Protein AF-A0A401Q9L1-F1 (afdb_monomer_lite)

Sequence (204 aa):
VKPREKPRELIIPLIQKNRWHRPEPGDKVKEEKPGAKQEDSEVLSRAVQELIEESQRYQQKWTEGSRDDPDLSIPLLKQNQAPSGFEDGDKINVELRPESSTDADYESVPVDAYGLAMLRGMGWKEGEGIGRTFKQDVKPLEHQLRPKGLGLGADRSIIRDLEEPRPQRAMKPGEEKRPEEPTGLVAGSLVQIEKGPHKCLYGK

InterPro domains:
  IPR000467 G-patch domain [PS50174] (111-157)
  IPR000467 G-patch domain [SM00443] (109-155)
  IPR026822 Spp2/MOS2, G-patch domain [PF12656] (98-156)
  IPR045166 Pre-mRNA-splicing factor Spp2-like [PTHR15818] (3-204)

Organism: Scyliorhinus torazame (NCBI:txid75743)

Structure (mmCIF, N/CA/C/O backbone):
data_AF-A0A401Q9L1-F1
#
_entry.id   AF-A0A401Q9L1-F1
#
loop_
_atom_site.group_PDB
_atom_site.id
_atom_site.type_symbol
_atom_site.label_atom_id
_atom_site.label_alt_id
_atom_site.label_comp_id
_atom_site.label_asym_id
_atom_site.label_entity_id
_atom_site.label_seq_id
_atom_site.pdbx_PDB_ins_code
_atom_site.Cartn_x
_atom_site.Cartn_y
_atom_site.Cartn_z
_atom_site.occupancy
_atom_site.B_iso_or_equiv
_atom_site.auth_seq_id
_atom_site.auth_comp_id
_atom_site.auth_asym_id
_atom_site.auth_atom_id
_atom_site.pdbx_PDB_model_num
ATOM 1 N N . VAL A 1 1 ? -23.260 -31.54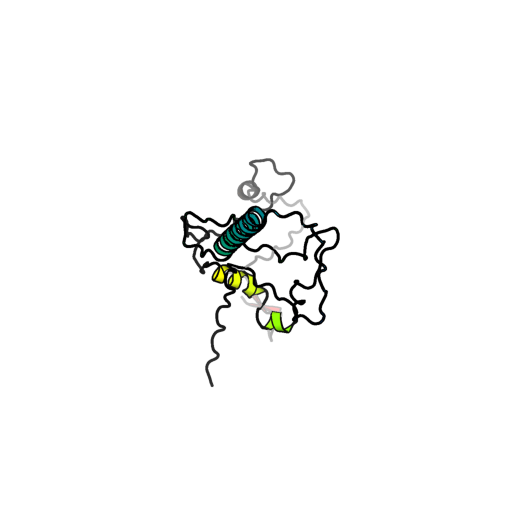9 -11.039 1.00 52.84 1 VAL A N 1
ATOM 2 C CA . VAL A 1 1 ? -22.962 -30.112 -10.821 1.00 52.84 1 VAL A CA 1
ATOM 3 C C . VAL A 1 1 ? -21.481 -30.004 -10.501 1.00 52.84 1 VAL A C 1
ATOM 5 O O . VAL A 1 1 ? -21.063 -30.597 -9.517 1.00 52.84 1 VAL A O 1
ATOM 8 N N . LYS A 1 2 ? -20.668 -29.384 -11.368 1.00 56.56 2 LYS A N 1
ATOM 9 C CA . LYS A 1 2 ? -19.234 -29.200 -11.084 1.00 56.56 2 LYS A CA 1
ATOM 10 C C . LYS A 1 2 ? -19.093 -28.201 -9.922 1.00 56.56 2 LYS A C 1
ATOM 12 O O . LYS A 1 2 ? -19.805 -27.194 -9.943 1.00 56.56 2 LYS A O 1
ATOM 17 N N . PRO A 1 3 ? -18.255 -28.470 -8.908 1.00 67.31 3 PRO A N 1
ATOM 18 C CA . PRO A 1 3 ? -18.045 -27.529 -7.815 1.00 67.31 3 PRO A CA 1
ATOM 19 C C . PRO A 1 3 ? -17.406 -26.251 -8.368 1.00 67.31 3 PRO A C 1
ATOM 21 O O . PRO A 1 3 ? -16.504 -26.317 -9.200 1.00 67.31 3 PRO A O 1
ATOM 24 N N . ARG A 1 4 ? -17.907 -25.087 -7.940 1.00 61.19 4 ARG A N 1
ATOM 25 C CA . ARG A 1 4 ? -17.310 -23.794 -8.288 1.00 61.19 4 ARG A CA 1
ATOM 26 C C . ARG A 1 4 ? -15.949 -23.709 -7.603 1.00 61.19 4 ARG A C 1
ATOM 28 O O . ARG A 1 4 ? -15.876 -23.807 -6.378 1.00 61.19 4 ARG A O 1
ATOM 35 N N . GLU A 1 5 ? -14.888 -23.586 -8.392 1.00 69.62 5 GLU A N 1
ATOM 36 C CA . GLU A 1 5 ? -13.540 -23.380 -7.871 1.00 69.62 5 GLU A CA 1
ATOM 37 C C . GLU A 1 5 ? -13.505 -22.068 -7.083 1.00 69.62 5 GLU A C 1
ATOM 39 O O . GLU A 1 5 ? -14.073 -21.058 -7.506 1.00 69.62 5 GLU A O 1
ATOM 44 N N . LYS A 1 6 ? -12.883 -22.096 -5.900 1.00 65.38 6 LYS A N 1
ATOM 45 C CA . LYS A 1 6 ? -12.676 -20.880 -5.112 1.00 65.38 6 LYS A CA 1
ATOM 46 C C . LYS A 1 6 ? -11.803 -19.923 -5.934 1.00 65.38 6 LYS A C 1
ATOM 48 O O . LYS A 1 6 ? -10.854 -20.399 -6.564 1.00 65.38 6 LYS A O 1
ATOM 53 N N . PRO A 1 7 ? -12.098 -18.612 -5.939 1.00 69.38 7 PRO A N 1
ATOM 54 C CA . PRO A 1 7 ? -11.258 -17.652 -6.639 1.00 69.38 7 PRO A CA 1
ATOM 55 C C . PRO A 1 7 ? -9.838 -17.757 -6.082 1.00 69.38 7 PRO A C 1
ATOM 57 O O . PRO A 1 7 ? -9.637 -17.755 -4.866 1.00 69.38 7 PRO A O 1
ATOM 60 N N . ARG A 1 8 ? -8.864 -17.930 -6.978 1.00 75.06 8 ARG A N 1
ATOM 61 C CA . ARG A 1 8 ? -7.451 -17.978 -6.601 1.00 75.06 8 ARG A CA 1
ATOM 62 C C . ARG A 1 8 ? -7.061 -16.624 -6.021 1.00 75.06 8 ARG A C 1
ATOM 64 O O . ARG A 1 8 ? -7.497 -15.588 -6.517 1.00 75.06 8 ARG A O 1
ATOM 71 N N . GLU A 1 9 ? -6.239 -16.640 -4.982 1.00 81.69 9 GLU A N 1
ATOM 72 C CA . GLU A 1 9 ? -5.702 -15.411 -4.413 1.00 81.69 9 GLU A CA 1
ATOM 73 C C . GLU A 1 9 ? -4.828 -14.713 -5.456 1.00 81.69 9 GLU A C 1
ATOM 75 O O . GLU A 1 9 ? -3.870 -15.287 -5.975 1.00 81.69 9 GLU A O 1
ATOM 80 N N . LEU A 1 10 ? -5.186 -13.474 -5.783 1.00 89.00 10 LEU A N 1
ATOM 81 C CA . LEU A 1 10 ? -4.393 -12.633 -6.668 1.00 89.00 10 LEU A CA 1
ATOM 82 C C . LEU A 1 10 ? -3.084 -12.263 -5.958 1.00 89.00 10 LEU A C 1
ATOM 84 O O . LEU A 1 10 ? -3.096 -11.892 -4.780 1.00 89.00 10 LEU A O 1
ATOM 88 N N . ILE A 1 11 ? -1.967 -12.380 -6.680 1.00 91.19 11 ILE A N 1
ATOM 89 C CA . ILE A 1 11 ? -0.616 -12.045 -6.216 1.00 91.19 11 ILE A CA 1
ATOM 90 C C . ILE A 1 11 ? 0.052 -11.216 -7.314 1.00 91.19 11 ILE A C 1
ATOM 92 O O . ILE A 1 11 ? 0.232 -11.703 -8.429 1.00 91.19 11 ILE A O 1
ATOM 96 N N . ILE A 1 12 ? 0.432 -9.978 -6.996 1.00 91.50 12 ILE A N 1
ATOM 97 C CA . ILE A 1 12 ? 1.149 -9.083 -7.913 1.00 91.50 12 ILE A CA 1
ATOM 98 C C . ILE A 1 12 ? 2.615 -9.041 -7.474 1.00 91.50 12 ILE A C 1
ATOM 100 O O . ILE A 1 12 ? 2.905 -8.424 -6.451 1.00 91.50 12 ILE A O 1
ATOM 104 N N . PRO A 1 13 ? 3.543 -9.698 -8.191 1.00 90.00 13 PRO A N 1
ATOM 105 C CA . PRO A 1 13 ? 4.920 -9.862 -7.736 1.00 90.00 13 PRO A CA 1
ATOM 106 C C . PRO A 1 13 ? 5.669 -8.528 -7.627 1.00 90.00 13 PRO A C 1
ATOM 108 O O . PRO A 1 13 ? 5.479 -7.620 -8.436 1.00 90.00 13 PRO A O 1
ATOM 111 N N . LEU A 1 14 ? 6.585 -8.440 -6.659 1.00 87.62 14 LEU A N 1
ATOM 112 C CA . LEU A 1 14 ? 7.465 -7.283 -6.509 1.00 87.62 14 LEU A CA 1
ATOM 113 C C . LEU A 1 14 ? 8.430 -7.162 -7.701 1.00 87.62 14 LEU A C 1
ATOM 115 O O . LEU A 1 14 ? 9.249 -8.047 -7.961 1.00 87.62 14 LEU A O 1
ATOM 119 N N . ILE A 1 15 ? 8.370 -6.027 -8.396 1.00 85.62 15 ILE A N 1
ATOM 120 C CA . ILE A 1 15 ? 9.256 -5.709 -9.519 1.00 85.62 15 ILE A CA 1
ATOM 121 C C . ILE A 1 15 ? 10.660 -5.404 -8.979 1.00 85.62 15 ILE A C 1
ATOM 123 O O . ILE A 1 15 ? 10.862 -4.428 -8.262 1.00 85.62 15 ILE A O 1
ATOM 127 N N . GLN A 1 16 ? 11.647 -6.236 -9.324 1.00 80.81 16 GLN A N 1
ATOM 128 C CA . GLN A 1 16 ? 13.050 -6.013 -8.939 1.00 80.81 16 GLN A CA 1
ATOM 129 C C . GLN A 1 16 ? 13.827 -5.159 -9.950 1.00 80.81 16 GLN A C 1
ATOM 131 O O . GLN A 1 16 ? 14.754 -4.451 -9.563 1.00 80.81 16 GLN A O 1
ATOM 136 N N . LYS A 1 17 ? 13.466 -5.254 -11.235 1.00 81.00 17 LYS A N 1
ATOM 137 C CA . LYS A 1 17 ? 14.021 -4.467 -12.343 1.00 81.00 17 LYS A CA 1
ATOM 138 C C . LYS A 1 17 ? 12.879 -4.046 -13.267 1.00 81.00 17 LYS A C 1
ATOM 140 O O . LYS A 1 17 ? 12.073 -4.899 -13.649 1.00 81.00 17 LYS A O 1
ATOM 145 N N . ASN A 1 18 ? 12.816 -2.769 -13.632 1.00 81.94 18 ASN A N 1
ATOM 146 C CA . ASN A 1 18 ? 11.816 -2.260 -14.567 1.00 81.94 18 ASN A CA 1
ATOM 147 C C . ASN A 1 18 ? 11.980 -2.919 -15.941 1.00 81.94 18 ASN A C 1
ATOM 149 O O . ASN A 1 18 ? 13.079 -2.979 -16.493 1.00 81.94 18 ASN A O 1
ATOM 153 N N . ARG A 1 19 ? 10.866 -3.400 -16.501 1.00 81.12 19 ARG A N 1
ATOM 154 C CA . ARG A 1 19 ? 10.781 -3.843 -17.894 1.00 81.12 19 ARG A CA 1
ATOM 155 C C . ARG A 1 19 ? 10.161 -2.721 -18.706 1.00 81.12 19 ARG A C 1
ATOM 157 O O . ARG A 1 19 ? 8.949 -2.549 -18.724 1.00 81.12 19 ARG A O 1
ATOM 164 N N . TRP A 1 20 ? 11.025 -1.940 -19.324 1.00 78.88 20 TRP A N 1
ATOM 165 C CA . TRP A 1 20 ? 10.653 -0.853 -20.210 1.00 78.88 20 TRP A CA 1
ATOM 166 C C . TRP A 1 20 ? 10.118 -1.429 -21.527 1.00 78.88 20 TRP A C 1
ATOM 168 O O . TRP A 1 20 ? 10.831 -2.162 -22.212 1.00 78.88 20 TRP A O 1
ATOM 178 N N . HIS A 1 21 ? 8.859 -1.141 -21.860 1.00 71.62 21 HIS A N 1
ATOM 179 C CA . HIS A 1 21 ? 8.271 -1.548 -23.133 1.00 71.62 21 HIS A CA 1
ATOM 180 C C . HIS A 1 21 ? 8.751 -0.578 -24.212 1.00 71.62 21 HIS A C 1
ATOM 182 O O . HIS A 1 21 ? 8.324 0.573 -24.252 1.00 71.62 21 HIS A O 1
ATOM 188 N N . ARG A 1 22 ? 9.688 -1.016 -25.055 1.00 64.75 22 ARG A N 1
ATOM 189 C CA . ARG A 1 22 ? 10.125 -0.220 -26.201 1.00 64.75 22 ARG A CA 1
ATOM 190 C C . ARG A 1 22 ? 9.160 -0.500 -27.354 1.00 64.75 22 ARG A C 1
ATOM 192 O O . ARG A 1 22 ? 9.023 -1.671 -27.704 1.00 64.75 22 ARG A O 1
ATOM 199 N N . PRO A 1 23 ? 8.490 0.506 -27.937 1.00 57.06 23 PRO A N 1
ATOM 200 C CA . PRO A 1 23 ? 7.815 0.291 -29.208 1.00 57.06 23 PRO A CA 1
ATOM 201 C C . PRO A 1 23 ? 8.851 -0.196 -30.234 1.00 57.06 23 PRO A C 1
ATOM 203 O O . PRO A 1 23 ? 9.987 0.288 -30.252 1.00 57.06 23 PRO A O 1
ATOM 206 N N . GLU A 1 24 ? 8.489 -1.210 -31.025 1.00 48.62 24 GLU A N 1
ATOM 207 C CA . GLU A 1 24 ? 9.339 -1.744 -32.097 1.00 48.62 24 GLU A CA 1
ATOM 208 C C . GLU A 1 24 ? 9.851 -0.592 -32.981 1.00 48.62 24 GLU A C 1
ATOM 210 O O . GLU A 1 24 ? 9.075 0.315 -33.296 1.00 48.62 24 GLU A O 1
ATOM 215 N N . PRO A 1 25 ? 11.135 -0.590 -33.385 1.00 48.56 25 PRO A N 1
ATOM 216 C CA . PRO A 1 25 ? 11.714 0.502 -34.153 1.00 48.56 25 PRO A CA 1
ATOM 217 C C . PRO A 1 25 ? 11.170 0.504 -35.589 1.00 48.56 25 PRO A C 1
ATOM 219 O O . PRO A 1 25 ? 11.779 -0.029 -36.516 1.00 48.56 25 PRO A O 1
ATOM 222 N N . GLY A 1 26 ? 10.016 1.137 -35.775 1.00 48.12 26 GLY A N 1
ATOM 223 C CA . GLY A 1 26 ? 9.639 1.772 -37.027 1.00 48.12 26 GLY A CA 1
ATOM 224 C C . GLY A 1 26 ? 10.360 3.115 -37.130 1.00 48.12 26 GLY A C 1
ATOM 225 O O . GLY A 1 26 ? 10.170 3.982 -36.289 1.00 48.12 26 GLY A O 1
ATOM 226 N N . ASP A 1 27 ? 11.176 3.250 -38.170 1.00 36.97 27 ASP A N 1
ATOM 227 C CA . ASP A 1 27 ? 11.894 4.449 -38.614 1.00 36.97 27 ASP A CA 1
ATOM 228 C C . ASP A 1 27 ? 13.214 4.828 -37.917 1.00 36.97 27 ASP A C 1
ATOM 230 O O . ASP A 1 27 ? 13.333 5.244 -36.768 1.00 36.97 27 ASP A O 1
ATOM 234 N N . LYS A 1 28 ? 14.265 4.686 -38.729 1.00 40.66 28 LYS A N 1
ATOM 235 C CA . LYS A 1 28 ? 15.665 4.986 -38.454 1.00 40.66 28 LYS A CA 1
ATOM 236 C C . LYS A 1 28 ? 15.853 6.495 -38.303 1.00 40.66 28 LYS A C 1
ATOM 238 O O . LYS A 1 28 ? 15.815 7.210 -39.303 1.00 40.66 28 LYS A O 1
ATOM 243 N N . VAL A 1 29 ? 16.210 6.959 -37.110 1.00 34.12 29 VAL A N 1
ATOM 244 C CA . VAL A 1 29 ? 16.912 8.240 -36.961 1.00 34.12 29 VAL A CA 1
ATOM 245 C C . VAL A 1 29 ? 18.407 7.939 -36.913 1.00 34.12 29 VAL A C 1
ATOM 247 O O . VAL A 1 29 ? 18.901 7.263 -36.014 1.00 34.12 29 VAL A O 1
ATOM 250 N N . LYS A 1 30 ? 19.118 8.369 -37.958 1.00 33.44 30 LYS A N 1
ATOM 251 C CA . LYS A 1 30 ? 20.579 8.314 -38.036 1.00 33.44 30 LYS A CA 1
ATOM 252 C C . LYS A 1 30 ? 21.146 9.315 -37.031 1.00 33.44 30 LYS A C 1
ATOM 254 O O . LYS A 1 30 ? 20.998 10.515 -37.231 1.00 33.44 30 LYS A O 1
ATOM 259 N N . GLU A 1 31 ? 21.815 8.833 -35.992 1.00 33.75 31 GLU A N 1
ATOM 260 C CA . GLU A 1 31 ? 22.711 9.675 -35.200 1.00 33.75 31 GLU A CA 1
ATOM 261 C C . GLU A 1 31 ? 23.996 9.926 -35.999 1.00 33.75 31 GLU A C 1
ATOM 263 O O . GLU A 1 31 ? 24.762 9.008 -36.309 1.00 33.75 31 GLU A O 1
ATOM 268 N N . GLU A 1 32 ? 24.214 11.185 -36.374 1.00 28.83 32 GLU A N 1
ATOM 269 C CA . GLU A 1 32 ? 25.467 11.657 -36.952 1.00 28.83 32 GLU A CA 1
ATOM 270 C C . GLU A 1 32 ? 26.508 11.837 -35.840 1.00 28.83 32 GLU A C 1
ATOM 272 O O . GLU A 1 32 ? 26.303 12.574 -34.875 1.00 28.83 32 GLU A O 1
ATOM 277 N N . LYS A 1 33 ? 27.651 11.158 -35.976 1.00 32.56 33 LYS A N 1
ATOM 278 C CA . LYS A 1 33 ? 28.812 11.351 -35.099 1.00 32.56 33 LYS A CA 1
ATOM 279 C C . LYS A 1 33 ? 29.455 12.719 -35.379 1.00 32.56 33 LYS A C 1
ATOM 281 O O . LYS A 1 33 ? 29.770 12.983 -36.541 1.00 32.56 33 LYS A O 1
ATOM 286 N N . PRO A 1 34 ? 29.762 13.550 -34.365 1.00 32.72 34 PRO A N 1
ATOM 287 C CA . PRO A 1 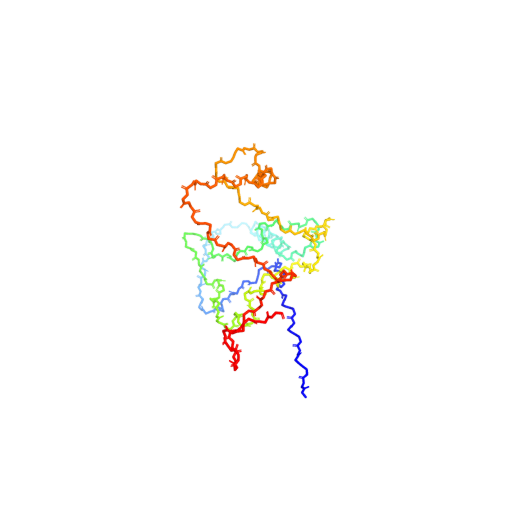34 ? 30.620 14.707 -34.573 1.00 32.72 34 PRO A CA 1
ATOM 288 C C . PRO A 1 34 ? 32.069 14.248 -34.795 1.00 32.72 34 PRO A C 1
ATOM 290 O O . PRO A 1 34 ? 32.608 13.418 -34.060 1.00 32.72 34 PRO A O 1
ATOM 293 N N . GLY A 1 35 ? 32.683 14.774 -35.855 1.00 38.75 35 GLY A N 1
ATOM 294 C CA . GLY A 1 35 ? 34.044 14.449 -36.268 1.00 38.75 35 GLY A CA 1
ATOM 295 C C . GLY A 1 35 ? 35.096 14.978 -35.294 1.00 38.75 35 GLY A C 1
ATOM 296 O O . GLY A 1 35 ? 35.194 16.185 -35.068 1.00 38.75 35 GLY A O 1
ATOM 297 N N . ALA A 1 36 ? 35.921 14.073 -34.769 1.00 34.25 36 ALA A N 1
ATOM 298 C CA . ALA A 1 36 ? 37.169 14.408 -34.096 1.00 34.25 36 ALA A CA 1
ATOM 299 C C . ALA A 1 36 ? 38.316 14.370 -35.118 1.00 34.25 36 ALA A C 1
ATOM 301 O O . ALA A 1 36 ? 38.498 13.383 -35.832 1.00 34.25 36 ALA A O 1
ATOM 302 N N . LYS A 1 37 ? 39.050 15.481 -35.215 1.00 37.41 37 LYS A N 1
ATOM 303 C CA . LYS A 1 37 ? 40.217 15.650 -36.087 1.00 37.41 37 LYS A CA 1
ATOM 304 C C . LYS A 1 37 ? 41.360 14.750 -35.607 1.00 37.41 37 LYS A C 1
ATOM 306 O O . LYS A 1 37 ? 41.651 14.715 -34.416 1.00 37.41 37 LYS A O 1
ATOM 311 N N . GLN A 1 38 ? 41.970 14.046 -36.557 1.00 40.09 38 GLN A N 1
ATOM 312 C CA . GLN A 1 38 ? 43.122 13.166 -36.380 1.00 40.09 38 GLN A CA 1
ATOM 313 C C . GLN A 1 38 ? 44.419 13.975 -36.336 1.00 40.09 38 GLN A C 1
ATOM 315 O O . GLN A 1 38 ? 44.712 14.683 -37.295 1.00 40.09 38 GLN A O 1
ATOM 320 N N . GLU A 1 39 ? 45.215 13.782 -35.288 1.00 47.03 39 GLU A N 1
ATOM 321 C CA . GLU A 1 39 ? 46.675 13.898 -35.339 1.00 47.03 39 GLU A CA 1
ATOM 322 C C . GLU A 1 39 ? 47.241 12.778 -34.454 1.00 47.03 39 GLU A C 1
ATOM 324 O O . GLU A 1 39 ? 47.255 12.888 -33.230 1.00 47.03 39 GLU A O 1
ATOM 329 N N . ASP A 1 40 ? 47.649 11.667 -35.076 1.00 52.94 40 ASP A N 1
ATOM 330 C CA . ASP A 1 40 ? 48.100 10.466 -34.373 1.00 52.94 40 ASP A CA 1
ATOM 331 C C . ASP A 1 40 ? 49.610 10.267 -34.532 1.00 52.94 40 ASP A C 1
ATOM 333 O O . ASP A 1 40 ? 50.141 10.186 -35.640 1.00 52.94 40 ASP A O 1
ATOM 337 N N . SER A 1 41 ? 50.283 10.046 -33.404 1.00 67.56 41 SER A N 1
ATOM 338 C CA . SER A 1 41 ? 51.272 8.971 -33.383 1.00 67.56 41 SER A CA 1
ATOM 339 C C . SER A 1 41 ? 50.505 7.657 -33.194 1.00 67.56 41 SER A C 1
ATOM 341 O O . SER A 1 41 ? 49.652 7.564 -32.310 1.00 67.56 41 SER A O 1
ATOM 343 N N . GLU A 1 42 ? 50.783 6.646 -34.020 1.00 81.12 42 GLU A N 1
ATOM 344 C CA . GLU A 1 42 ? 50.063 5.353 -34.039 1.00 81.12 42 GLU A CA 1
ATOM 345 C C . GLU A 1 42 ? 50.021 4.650 -32.670 1.00 81.12 42 GLU A C 1
ATOM 347 O O . GLU A 1 42 ? 49.109 3.884 -32.362 1.00 81.12 42 GLU A O 1
ATOM 352 N N . VAL A 1 43 ? 51.014 4.926 -31.821 1.00 82.88 43 VAL A N 1
ATOM 353 C CA . VAL A 1 43 ? 51.096 4.380 -30.463 1.00 82.88 43 VAL A CA 1
ATOM 354 C C . VAL A 1 43 ? 50.046 5.014 -29.544 1.00 82.88 43 VAL A C 1
ATOM 356 O O . VAL A 1 43 ? 49.437 4.315 -28.735 1.00 82.88 43 VAL A O 1
ATOM 359 N N . LEU A 1 44 ? 49.797 6.321 -29.676 1.00 81.38 44 LEU A N 1
ATOM 360 C CA . LEU A 1 44 ? 48.810 7.027 -28.857 1.00 81.38 44 LEU A CA 1
ATOM 361 C C . LEU A 1 44 ? 47.379 6.668 -29.261 1.00 81.38 44 LEU A C 1
ATOM 363 O O . LEU A 1 44 ? 46.545 6.473 -28.380 1.00 81.38 44 LEU A O 1
ATOM 367 N N . SER A 1 45 ? 47.094 6.511 -30.556 1.00 87.00 45 SER A N 1
ATOM 368 C CA . SER A 1 45 ? 45.754 6.115 -31.010 1.00 87.00 45 SER A CA 1
ATOM 369 C C . SER A 1 45 ? 45.379 4.711 -30.533 1.00 87.00 45 SER A C 1
ATOM 371 O O . SER A 1 45 ? 44.253 4.494 -30.078 1.00 87.00 45 SER A O 1
ATOM 373 N N . ARG A 1 46 ? 46.343 3.781 -30.525 1.00 89.94 46 ARG A N 1
ATOM 374 C CA . ARG A 1 46 ? 46.167 2.445 -29.943 1.00 89.94 46 ARG A CA 1
ATOM 375 C C . ARG A 1 46 ? 45.922 2.491 -28.433 1.00 89.94 46 ARG A C 1
ATOM 377 O O . ARG A 1 46 ? 45.005 1.832 -27.953 1.00 89.94 46 ARG A O 1
ATOM 384 N N . ALA A 1 47 ? 46.688 3.292 -27.692 1.00 89.56 47 ALA A N 1
ATOM 385 C CA . ALA A 1 47 ? 46.500 3.437 -26.247 1.00 89.56 47 ALA A CA 1
ATOM 386 C C . ALA A 1 47 ? 45.126 4.036 -25.895 1.00 89.56 47 ALA A C 1
ATOM 388 O O . ALA A 1 47 ? 44.468 3.582 -24.961 1.00 89.56 47 ALA A O 1
ATOM 389 N N . VAL A 1 48 ? 44.661 5.023 -26.669 1.00 91.44 48 VAL A N 1
ATOM 390 C CA . VAL A 1 48 ? 43.328 5.622 -26.500 1.00 91.44 48 VAL A CA 1
ATOM 391 C C . VAL A 1 48 ? 42.225 4.593 -26.753 1.00 91.44 48 VAL A C 1
ATOM 393 O O . VAL A 1 48 ? 41.256 4.546 -25.998 1.00 91.44 48 VAL A O 1
ATOM 396 N N . GLN A 1 49 ? 42.369 3.743 -27.773 1.00 92.69 49 GLN A N 1
ATOM 397 C CA . GLN A 1 49 ? 41.413 2.663 -28.027 1.00 92.69 49 GLN A CA 1
ATOM 398 C C . GLN A 1 49 ? 41.362 1.646 -26.880 1.00 92.69 49 GLN A C 1
ATOM 400 O O . GLN A 1 49 ? 40.264 1.319 -26.434 1.00 92.69 49 GLN A O 1
ATOM 405 N N . GLU A 1 50 ? 42.514 1.196 -26.369 1.00 92.88 50 GLU A N 1
ATOM 406 C CA . GLU A 1 50 ? 42.583 0.237 -25.254 1.00 92.88 50 GLU A CA 1
ATOM 407 C C . GLU A 1 50 ? 41.938 0.807 -23.975 1.00 92.88 50 GLU A C 1
ATOM 409 O O . GLU A 1 50 ? 41.150 0.119 -23.327 1.00 92.88 50 GLU A O 1
ATOM 414 N N . LEU A 1 51 ? 42.165 2.092 -23.666 1.00 91.50 51 LEU A N 1
ATOM 415 C CA . LEU A 1 51 ? 41.523 2.796 -22.543 1.00 91.50 51 LEU A CA 1
ATOM 416 C C . LEU A 1 51 ? 39.997 2.901 -22.690 1.00 91.50 51 LEU A C 1
ATOM 418 O O . LEU A 1 51 ? 39.261 2.710 -21.718 1.00 91.50 51 LEU A O 1
ATOM 422 N N . ILE A 1 52 ? 39.501 3.214 -23.891 1.00 92.12 52 ILE A N 1
ATOM 423 C CA . ILE A 1 52 ? 38.056 3.288 -24.159 1.00 92.12 52 ILE A CA 1
ATOM 424 C C . ILE A 1 52 ? 37.426 1.901 -24.035 1.00 92.12 52 ILE A C 1
ATOM 426 O O . ILE A 1 52 ? 36.361 1.764 -23.431 1.00 92.12 52 ILE A O 1
ATOM 430 N N . GLU A 1 53 ? 38.076 0.875 -24.578 1.00 91.88 53 GLU A N 1
ATOM 431 C CA . GLU A 1 53 ? 37.596 -0.500 -24.497 1.00 91.88 53 GLU A CA 1
ATOM 432 C C . GLU A 1 53 ? 37.580 -1.006 -23.047 1.00 91.88 53 GLU A C 1
ATOM 434 O O . GLU A 1 53 ? 36.588 -1.590 -22.612 1.00 91.88 53 GLU A O 1
ATOM 439 N N . GLU A 1 54 ? 38.625 -0.732 -22.262 1.00 89.06 54 GLU A N 1
ATOM 440 C CA . GLU A 1 54 ? 38.675 -1.062 -20.835 1.00 89.06 54 GLU A CA 1
ATOM 441 C C . GLU A 1 54 ? 37.565 -0.343 -20.054 1.00 89.06 54 GLU A C 1
ATOM 443 O O . GLU A 1 54 ? 36.866 -0.969 -19.253 1.00 89.06 54 GLU A O 1
ATOM 448 N N . SER A 1 55 ? 37.327 0.941 -20.345 1.00 88.31 55 SER A N 1
ATOM 449 C CA . SER A 1 55 ? 36.229 1.713 -19.755 1.00 88.31 55 SER A CA 1
ATOM 450 C C . SER A 1 55 ? 34.856 1.116 -20.093 1.00 88.31 55 SER A C 1
ATOM 452 O O . SER A 1 55 ? 34.018 0.954 -19.202 1.00 88.31 55 SER A O 1
ATOM 454 N N . GLN A 1 56 ? 34.630 0.717 -21.350 1.00 85.69 56 GLN A N 1
ATOM 455 C CA . GLN A 1 56 ? 33.386 0.075 -21.790 1.00 85.69 56 GLN A CA 1
ATOM 456 C C . GLN A 1 56 ? 33.192 -1.301 -21.151 1.00 85.69 56 GLN A C 1
ATOM 458 O O . GLN A 1 56 ? 32.097 -1.602 -20.680 1.00 85.69 56 GLN A O 1
ATOM 463 N N . ARG A 1 57 ? 34.245 -2.123 -21.075 1.00 83.12 57 ARG A N 1
ATOM 464 C CA . ARG A 1 57 ? 34.211 -3.428 -20.396 1.00 83.12 57 ARG A CA 1
ATOM 465 C C . ARG A 1 57 ? 33.907 -3.275 -18.910 1.00 83.12 57 ARG A C 1
ATOM 467 O O . ARG A 1 57 ? 33.114 -4.042 -18.367 1.00 83.12 57 ARG A O 1
ATOM 474 N N . TYR A 1 58 ? 34.493 -2.270 -18.256 1.00 75.94 58 TYR A N 1
ATOM 475 C CA . TYR A 1 58 ? 34.181 -1.943 -16.869 1.00 75.94 58 TYR A CA 1
ATOM 476 C C . TYR A 1 58 ? 32.700 -1.577 -16.744 1.00 75.94 58 TYR A C 1
ATOM 478 O O . TYR A 1 58 ? 31.991 -2.201 -15.961 1.00 75.94 58 TYR A O 1
ATOM 486 N N . GLN A 1 59 ? 32.194 -0.652 -17.567 1.00 71.38 59 GLN A N 1
ATOM 487 C CA . GLN A 1 59 ? 30.776 -0.271 -17.575 1.00 71.38 59 GLN A CA 1
ATOM 488 C C . GLN A 1 59 ? 29.833 -1.457 -17.822 1.00 71.38 59 GLN A C 1
ATOM 490 O O . GLN A 1 59 ? 28.852 -1.584 -17.095 1.00 71.38 59 GLN A O 1
ATOM 495 N N . GLN A 1 60 ? 30.143 -2.345 -18.771 1.00 70.25 60 GLN A N 1
ATOM 496 C CA . GLN A 1 60 ? 29.359 -3.558 -19.040 1.00 70.25 60 GLN A CA 1
ATOM 497 C C . GLN A 1 60 ? 29.328 -4.484 -17.820 1.00 70.25 60 GLN A C 1
ATOM 499 O O . GLN A 1 60 ? 28.254 -4.888 -17.374 1.00 70.25 60 GLN A O 1
ATOM 504 N N . LYS A 1 61 ? 30.487 -4.720 -17.193 1.00 69.62 61 LYS A N 1
ATOM 505 C CA . LYS A 1 61 ? 30.587 -5.482 -15.941 1.00 69.62 61 LYS A CA 1
ATOM 506 C C . LYS A 1 61 ? 29.762 -4.849 -14.809 1.00 69.62 61 LYS A C 1
ATOM 508 O O . LYS A 1 61 ? 29.135 -5.571 -14.040 1.00 69.62 61 LYS A O 1
ATOM 513 N N . TRP A 1 62 ? 29.703 -3.516 -14.726 1.00 61.59 62 TRP A N 1
ATOM 514 C CA . TRP A 1 62 ? 28.839 -2.801 -13.774 1.00 61.59 62 TRP A CA 1
ATOM 515 C C . TRP A 1 62 ? 27.348 -2.924 -14.086 1.00 61.59 62 TRP A C 1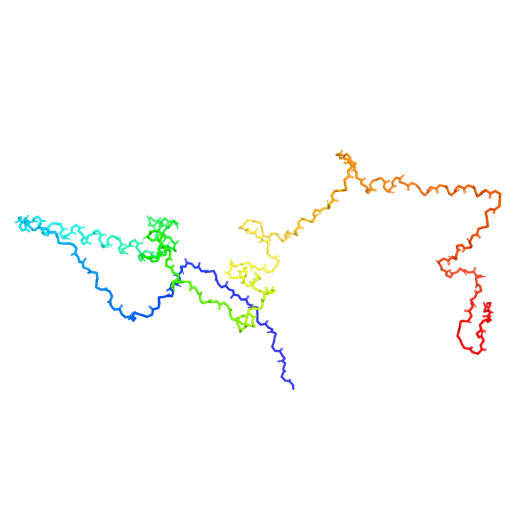
ATOM 517 O O . TRP A 1 62 ? 26.540 -2.980 -13.161 1.00 61.59 62 TRP A O 1
ATOM 527 N N . THR A 1 63 ? 26.961 -2.932 -15.362 1.00 61.34 63 THR A N 1
ATOM 528 C CA . THR A 1 63 ? 25.553 -3.061 -15.765 1.00 61.34 63 THR A CA 1
ATOM 529 C C . THR A 1 63 ? 25.032 -4.491 -15.644 1.00 61.34 63 THR A C 1
ATOM 531 O O . THR A 1 63 ? 23.852 -4.692 -15.357 1.00 61.34 63 THR A O 1
ATOM 534 N N . GLU A 1 64 ? 25.903 -5.481 -15.839 1.00 61.56 64 GLU A N 1
ATOM 535 C CA . GLU A 1 64 ? 25.561 -6.908 -15.852 1.00 61.56 64 GLU A CA 1
ATOM 536 C C . GLU A 1 64 ? 25.732 -7.591 -14.488 1.00 61.56 64 GLU A C 1
ATOM 538 O O . GLU A 1 64 ? 25.232 -8.702 -14.303 1.00 61.56 64 GLU A O 1
ATOM 543 N N . GLY A 1 65 ? 26.377 -6.926 -13.519 1.00 54.94 65 GLY A N 1
ATOM 544 C CA . GLY A 1 65 ? 26.578 -7.439 -12.165 1.00 54.94 65 GLY A CA 1
ATOM 545 C C . GLY A 1 65 ? 25.277 -7.946 -11.534 1.00 54.94 65 GLY A C 1
ATOM 546 O O . GLY A 1 65 ? 24.330 -7.187 -11.298 1.00 54.94 65 GLY A O 1
ATOM 547 N N . SER A 1 66 ? 25.217 -9.253 -11.265 1.00 54.28 66 SER A N 1
ATOM 548 C CA . SER A 1 66 ? 24.185 -9.823 -10.398 1.00 54.28 66 SER A CA 1
ATOM 549 C C . SER A 1 66 ? 24.391 -9.328 -8.970 1.00 54.28 66 SER A C 1
ATOM 551 O O . SER A 1 66 ? 25.508 -9.057 -8.544 1.00 54.28 66 SER A O 1
ATOM 553 N N . ARG A 1 67 ? 23.290 -9.221 -8.221 1.00 52.84 67 ARG A N 1
ATOM 554 C CA . ARG A 1 67 ? 23.229 -8.707 -6.838 1.00 52.84 67 ARG A CA 1
ATOM 555 C C . ARG A 1 67 ? 24.100 -9.464 -5.819 1.00 52.84 67 ARG A C 1
ATOM 557 O O . ARG A 1 67 ? 24.118 -9.060 -4.661 1.00 52.84 67 ARG A O 1
ATOM 564 N N . ASP A 1 68 ? 24.766 -10.539 -6.230 1.00 53.12 68 ASP A N 1
ATOM 565 C CA . ASP A 1 68 ? 25.450 -11.487 -5.353 1.00 53.12 68 ASP A CA 1
ATOM 566 C C . ASP A 1 68 ? 26.921 -11.125 -5.070 1.00 53.12 68 ASP A C 1
ATOM 568 O O . ASP A 1 68 ? 27.527 -11.744 -4.198 1.00 53.12 68 ASP A O 1
ATOM 572 N N . ASP A 1 69 ? 27.479 -10.097 -5.724 1.00 55.06 69 ASP A N 1
ATOM 573 C CA . ASP A 1 69 ? 28.819 -9.578 -5.421 1.00 55.06 69 ASP A CA 1
ATOM 574 C C . ASP A 1 69 ? 28.741 -8.431 -4.385 1.00 55.06 69 ASP A C 1
ATOM 576 O O . ASP A 1 69 ? 28.347 -7.311 -4.731 1.00 55.06 69 ASP A O 1
ATOM 580 N N . PRO A 1 70 ? 29.127 -8.648 -3.109 1.00 59.66 70 PRO A N 1
ATOM 581 C CA . PRO A 1 70 ? 29.012 -7.636 -2.051 1.00 59.66 70 PRO A CA 1
ATOM 582 C C . PRO A 1 70 ? 29.918 -6.407 -2.257 1.00 59.66 70 PRO A C 1
ATOM 584 O O . PRO A 1 70 ? 29.638 -5.354 -1.688 1.00 59.66 70 PRO A O 1
ATOM 587 N N . ASP A 1 71 ? 30.957 -6.519 -3.092 1.00 58.59 71 ASP A N 1
ATOM 588 C CA . ASP A 1 71 ? 31.893 -5.431 -3.425 1.00 58.59 71 ASP A CA 1
ATOM 589 C C . ASP A 1 71 ? 31.427 -4.551 -4.603 1.00 58.59 71 ASP A C 1
ATOM 591 O O . ASP A 1 71 ? 31.947 -3.453 -4.802 1.00 58.59 71 ASP A O 1
ATOM 595 N N . LEU A 1 72 ? 30.424 -4.989 -5.375 1.00 57.50 72 LEU A N 1
ATOM 596 C CA . LEU A 1 72 ? 29.850 -4.244 -6.503 1.00 57.50 72 LEU A CA 1
ATOM 597 C C . LEU A 1 72 ? 28.390 -3.871 -6.205 1.00 57.50 72 LEU A C 1
ATOM 599 O O . LEU A 1 72 ? 27.458 -4.186 -6.945 1.00 57.50 72 LEU A O 1
ATOM 603 N N . SER A 1 73 ? 28.164 -3.165 -5.093 1.00 60.06 73 SER A N 1
ATOM 604 C CA . SER A 1 73 ? 26.840 -2.608 -4.811 1.00 60.06 73 SER A CA 1
ATOM 605 C C . SER A 1 73 ? 26.498 -1.545 -5.866 1.00 60.06 73 SER A C 1
ATOM 607 O O . SER A 1 73 ? 27.023 -0.431 -5.854 1.00 60.06 73 SER A O 1
ATOM 609 N N . ILE A 1 74 ? 25.640 -1.893 -6.830 1.00 59.00 74 ILE A N 1
ATOM 610 C CA . ILE A 1 74 ? 25.069 -0.921 -7.770 1.00 59.00 74 ILE A CA 1
ATOM 611 C C . ILE A 1 74 ? 24.371 0.147 -6.915 1.00 59.00 74 ILE A C 1
ATOM 613 O O . ILE A 1 74 ? 23.443 -0.216 -6.177 1.00 59.00 74 ILE A O 1
ATOM 617 N N . PRO A 1 75 ? 24.774 1.434 -6.984 1.00 65.69 75 PRO A N 1
ATOM 618 C CA . PRO A 1 75 ? 24.149 2.478 -6.183 1.00 65.69 75 PRO A CA 1
ATOM 619 C C . PRO A 1 75 ? 22.648 2.456 -6.458 1.00 65.69 75 PRO A C 1
ATOM 621 O O . PRO A 1 75 ? 22.241 2.394 -7.618 1.00 65.69 75 PRO A O 1
ATOM 624 N N . LEU A 1 76 ? 21.827 2.486 -5.405 1.00 65.38 76 LEU A N 1
ATOM 625 C CA . LEU A 1 76 ? 20.362 2.389 -5.502 1.00 65.38 76 LEU A CA 1
ATOM 626 C C . LEU A 1 76 ? 19.778 3.340 -6.560 1.00 65.38 76 LEU A C 1
ATOM 628 O O . LEU A 1 76 ? 18.814 2.991 -7.227 1.00 65.38 76 LEU A O 1
ATOM 632 N N . LEU A 1 77 ? 20.428 4.488 -6.769 1.00 65.94 77 LEU A N 1
ATOM 633 C CA . LEU A 1 77 ? 20.074 5.493 -7.770 1.00 65.94 77 LEU A CA 1
ATOM 634 C C . LEU A 1 77 ? 20.123 4.991 -9.229 1.00 65.94 77 LEU A C 1
ATOM 636 O O . LEU A 1 77 ? 19.426 5.533 -10.076 1.00 65.94 77 LEU A O 1
ATOM 640 N N . LYS A 1 78 ? 20.923 3.962 -9.538 1.00 70.31 78 LYS A N 1
ATOM 641 C CA . LYS A 1 78 ? 20.991 3.335 -10.871 1.00 70.31 78 LYS A CA 1
ATOM 642 C C . LYS A 1 78 ? 20.027 2.158 -11.037 1.00 70.31 78 LYS A C 1
ATOM 644 O O . LYS A 1 78 ? 19.811 1.699 -12.158 1.00 70.31 78 LYS A O 1
ATOM 649 N N . GLN A 1 79 ? 19.450 1.644 -9.949 1.00 71.62 79 GLN A N 1
ATOM 650 C CA . GLN A 1 79 ? 18.455 0.576 -10.032 1.00 71.62 79 GLN A CA 1
ATOM 651 C C . GLN A 1 79 ? 17.159 1.194 -10.573 1.00 71.62 79 GLN A C 1
ATOM 653 O O . GLN A 1 79 ? 16.582 2.057 -9.924 1.00 71.62 79 GLN A O 1
ATOM 658 N N . ASN A 1 80 ? 16.714 0.750 -11.754 1.00 78.31 80 ASN A N 1
ATOM 659 C CA . ASN A 1 80 ? 15.509 1.232 -12.452 1.00 78.31 80 ASN A CA 1
ATOM 660 C C . ASN A 1 80 ? 15.610 2.597 -13.153 1.00 78.31 80 ASN A C 1
ATOM 662 O O . ASN A 1 80 ? 14.582 3.235 -13.377 1.00 78.31 80 ASN A O 1
ATOM 666 N N . GLN A 1 81 ? 16.812 3.023 -13.553 1.00 80.25 81 GLN A N 1
ATOM 667 C CA . GLN A 1 81 ? 16.958 4.215 -14.392 1.00 80.25 81 GLN A CA 1
ATOM 668 C C . GLN A 1 81 ? 16.150 4.071 -15.699 1.00 80.25 81 GLN A C 1
ATOM 670 O O . GLN A 1 81 ? 16.123 2.996 -16.316 1.00 80.25 81 GLN A O 1
ATOM 675 N N . ALA A 1 82 ? 15.466 5.146 -16.102 1.00 78.44 82 ALA A N 1
ATOM 676 C CA . ALA A 1 82 ? 14.803 5.217 -17.398 1.00 78.44 82 ALA A CA 1
ATOM 677 C C . ALA A 1 82 ? 15.842 5.146 -18.535 1.00 78.44 82 ALA A C 1
ATOM 679 O O . ALA A 1 82 ? 16.979 5.593 -18.355 1.00 78.44 82 ALA A O 1
ATOM 680 N N . PRO A 1 83 ? 15.496 4.572 -19.700 1.00 82.12 83 PRO A N 1
ATOM 681 C CA . PRO A 1 83 ? 16.374 4.591 -20.860 1.00 82.12 83 PRO A CA 1
ATOM 682 C C . PRO A 1 83 ? 16.755 6.028 -21.242 1.00 82.12 83 PRO A C 1
ATOM 684 O O . PRO A 1 83 ? 15.936 6.944 -21.143 1.00 82.12 83 PRO A O 1
ATOM 687 N N . SER A 1 84 ? 17.993 6.212 -21.703 1.00 75.56 84 SER A N 1
ATOM 688 C CA . SER A 1 84 ? 18.500 7.504 -22.182 1.00 75.56 84 SER A CA 1
ATOM 689 C C . SER A 1 84 ? 17.615 8.082 -23.290 1.00 75.56 84 SER A C 1
ATOM 691 O O . SER A 1 84 ? 17.142 7.339 -24.154 1.00 75.56 84 SER A O 1
ATOM 693 N N . GLY A 1 85 ? 17.428 9.401 -23.286 1.00 72.88 85 GLY A N 1
ATOM 694 C CA . GLY A 1 85 ? 16.602 10.132 -24.246 1.00 72.88 85 GLY A CA 1
ATOM 695 C C . GLY A 1 85 ? 15.135 10.287 -23.842 1.00 72.88 85 GLY A C 1
ATOM 696 O O . GLY A 1 85 ? 14.372 10.875 -24.601 1.00 72.88 85 GLY A O 1
ATOM 697 N N . PHE A 1 86 ? 14.709 9.784 -22.678 1.00 69.62 86 PHE A N 1
ATOM 698 C CA . PHE A 1 86 ? 13.327 9.937 -22.198 1.00 69.62 86 PHE A CA 1
ATOM 699 C C . PHE A 1 86 ? 13.132 11.152 -21.272 1.00 69.62 86 PHE A C 1
ATOM 701 O O . PHE A 1 86 ? 12.091 11.806 -21.331 1.00 69.62 86 PHE A O 1
ATOM 708 N N . GLU A 1 87 ? 14.148 11.469 -20.460 1.00 69.44 87 GLU A N 1
ATOM 709 C CA . GLU A 1 87 ? 14.122 12.528 -19.431 1.00 69.44 87 GLU A CA 1
ATOM 710 C C . GLU A 1 87 ? 15.221 13.593 -19.633 1.00 69.44 87 GLU A C 1
ATOM 712 O O . GLU A 1 87 ? 15.408 14.476 -18.798 1.00 69.44 87 GLU A O 1
ATOM 717 N N . ASP A 1 88 ? 15.952 13.528 -20.749 1.00 68.69 88 ASP A N 1
ATOM 718 C CA . ASP A 1 88 ? 17.112 14.380 -21.020 1.00 68.69 88 ASP A CA 1
ATOM 719 C C . ASP A 1 88 ? 16.688 15.694 -21.720 1.00 68.69 88 ASP A C 1
ATOM 721 O O . ASP A 1 88 ? 16.880 15.862 -22.924 1.00 68.69 88 ASP A O 1
ATOM 725 N N . GLY A 1 89 ? 16.080 16.636 -20.982 1.00 72.25 89 GLY A N 1
ATOM 726 C CA . GLY A 1 89 ? 15.833 18.014 -21.451 1.00 72.25 89 GLY A CA 1
ATOM 727 C C . GLY A 1 89 ? 14.529 18.667 -20.969 1.00 72.25 89 GLY A C 1
ATOM 728 O O . GLY A 1 89 ? 13.893 18.207 -20.027 1.00 72.25 89 GLY A O 1
ATOM 729 N N . ASP A 1 90 ? 14.109 19.745 -21.647 1.00 76.50 90 ASP A N 1
ATOM 730 C CA . ASP A 1 90 ? 12.869 20.496 -21.348 1.00 76.50 90 ASP A CA 1
ATOM 731 C C . ASP A 1 90 ? 11.580 19.744 -21.743 1.00 76.50 90 ASP A C 1
ATOM 733 O O . ASP A 1 90 ? 10.474 20.139 -21.368 1.00 76.50 90 ASP A O 1
ATOM 737 N N . LYS A 1 91 ? 11.702 18.680 -22.548 1.00 72.00 91 LYS A N 1
ATOM 738 C CA . LYS A 1 91 ? 10.581 17.894 -23.077 1.00 72.00 91 LYS A CA 1
ATOM 739 C C . LYS A 1 91 ? 10.668 16.463 -22.565 1.00 72.00 91 LYS A C 1
ATOM 741 O O . LYS A 1 91 ? 11.663 15.785 -22.787 1.00 72.00 91 LYS A O 1
ATOM 746 N N . ILE A 1 92 ? 9.592 16.016 -21.927 1.00 75.19 92 ILE A N 1
ATOM 747 C CA . ILE A 1 92 ? 9.427 14.648 -21.434 1.00 75.19 92 ILE A CA 1
ATOM 748 C C . ILE A 1 92 ? 8.793 13.824 -22.555 1.00 75.19 92 ILE A C 1
ATOM 750 O O . ILE A 1 92 ? 7.677 14.129 -22.989 1.00 75.19 92 ILE A O 1
ATOM 754 N N . ASN A 1 93 ? 9.486 12.789 -23.025 1.00 76.69 93 ASN A N 1
ATOM 755 C CA . ASN A 1 93 ? 8.895 11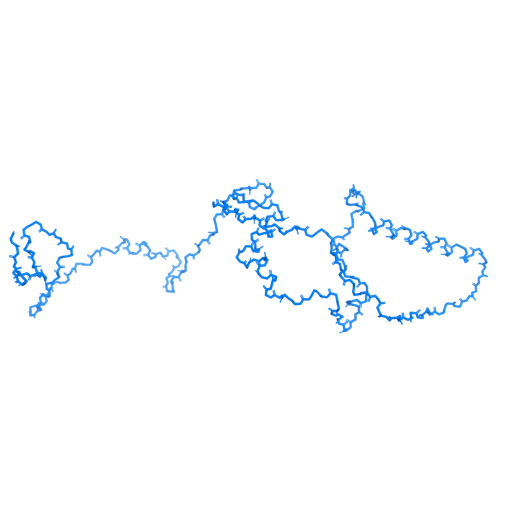.828 -23.955 1.00 76.69 93 ASN A CA 1
ATOM 756 C C . ASN A 1 93 ? 7.868 10.970 -23.193 1.00 76.69 93 ASN A C 1
ATOM 758 O O . ASN A 1 93 ? 8.017 10.758 -21.999 1.00 76.69 93 ASN A O 1
ATOM 762 N N . VAL A 1 94 ? 6.775 10.526 -23.826 1.00 79.25 94 VAL A N 1
ATOM 763 C CA . VAL A 1 94 ? 5.679 9.790 -23.135 1.00 79.25 94 VAL A CA 1
ATOM 764 C C . VAL A 1 94 ? 5.521 8.355 -23.651 1.00 79.25 94 VAL A C 1
ATOM 766 O O . VAL A 1 94 ? 4.806 7.557 -23.058 1.00 79.25 94 VAL A O 1
ATOM 769 N N . GLU A 1 95 ? 6.252 7.985 -24.700 1.00 81.75 95 GLU A N 1
ATOM 770 C CA . GLU A 1 95 ? 6.145 6.697 -25.409 1.00 81.75 95 GLU A CA 1
ATOM 771 C C . GLU A 1 95 ? 6.387 5.461 -24.532 1.00 81.75 95 GLU A C 1
ATOM 773 O O . GLU A 1 95 ? 5.899 4.378 -24.829 1.00 81.75 95 GLU A O 1
ATOM 778 N N . LEU A 1 96 ? 7.133 5.619 -23.440 1.00 78.94 96 LEU A N 1
ATOM 779 C CA . LEU A 1 96 ? 7.466 4.538 -22.519 1.00 78.94 96 LEU A CA 1
ATOM 780 C C . LEU A 1 96 ? 6.370 4.265 -21.478 1.00 78.94 96 LEU A C 1
ATOM 782 O O . LEU A 1 96 ? 6.436 3.277 -20.742 1.00 78.94 96 LEU A O 1
ATOM 786 N N . ARG A 1 97 ? 5.387 5.165 -21.358 1.00 80.38 97 ARG A N 1
ATOM 787 C CA . ARG A 1 97 ? 4.298 5.009 -20.397 1.00 80.38 97 ARG A CA 1
ATOM 788 C C . ARG A 1 97 ? 3.428 3.812 -20.809 1.00 80.38 97 ARG A C 1
ATOM 790 O O . ARG A 1 97 ? 3.120 3.679 -21.990 1.00 80.38 97 ARG A O 1
ATOM 797 N N . PRO A 1 98 ? 2.991 2.976 -19.851 1.00 83.56 98 PRO A N 1
ATOM 798 C CA . PRO A 1 98 ? 1.981 1.963 -20.121 1.00 83.56 98 PRO A CA 1
ATOM 799 C C . PRO A 1 98 ? 0.716 2.567 -20.738 1.00 83.56 98 PRO A C 1
ATOM 801 O O . PRO A 1 98 ? 0.366 3.718 -20.459 1.00 83.56 98 PRO A O 1
ATOM 804 N N . GLU A 1 99 ? 0.015 1.769 -21.538 1.00 85.38 99 GLU A N 1
ATOM 805 C CA . GLU A 1 99 ? -1.302 2.138 -22.051 1.00 85.38 99 GLU A CA 1
ATOM 806 C C . GLU A 1 99 ? -2.292 2.384 -20.901 1.00 85.38 99 GLU A C 1
ATOM 808 O O . GLU A 1 99 ? -2.124 1.894 -19.779 1.00 85.38 99 GLU A O 1
ATOM 813 N N . SER A 1 100 ? -3.321 3.189 -21.167 1.00 86.81 100 SER A N 1
ATOM 814 C CA . SER A 1 100 ? -4.376 3.441 -20.188 1.00 86.81 100 SER A CA 1
ATOM 815 C C . SER A 1 100 ? -5.131 2.155 -19.873 1.00 86.81 100 SER A C 1
ATOM 817 O O . SER A 1 100 ? -5.482 1.406 -20.782 1.00 86.81 100 SER A O 1
ATOM 819 N N . SER A 1 101 ? -5.435 1.949 -18.594 1.00 88.88 101 SER A N 1
ATOM 820 C CA . SER A 1 101 ? -6.204 0.796 -18.130 1.00 88.88 101 SER A CA 1
ATOM 821 C C . SER A 1 101 ? -7.566 0.704 -18.817 1.00 88.88 101 SER A C 1
ATOM 823 O O . SER A 1 101 ? -8.275 1.705 -18.939 1.00 88.88 101 SER A O 1
ATOM 825 N N . THR A 1 102 ? -7.920 -0.506 -19.240 1.00 92.69 102 THR A N 1
ATOM 826 C CA . THR A 1 102 ? -9.198 -0.831 -19.886 1.00 92.69 102 THR A CA 1
ATOM 827 C C . THR A 1 102 ? -10.124 -1.544 -18.895 1.00 92.69 102 THR A C 1
ATOM 829 O O . THR A 1 102 ? -9.658 -2.138 -17.926 1.00 92.69 102 THR A O 1
ATOM 832 N N . ASP A 1 103 ? -11.438 -1.542 -19.135 1.00 89.69 103 ASP A N 1
ATOM 833 C CA . ASP A 1 103 ? -12.424 -2.240 -18.288 1.00 89.69 103 ASP A CA 1
ATOM 834 C C . ASP A 1 103 ? -12.076 -3.725 -18.063 1.00 89.69 103 ASP A C 1
ATOM 836 O O . ASP A 1 103 ? -12.215 -4.238 -16.953 1.00 89.69 103 ASP A O 1
ATOM 840 N N . ALA A 1 104 ? -11.522 -4.394 -19.079 1.00 90.06 104 ALA A N 1
ATOM 841 C CA . ALA A 1 104 ? -11.053 -5.778 -18.983 1.00 90.06 104 ALA A CA 1
ATOM 842 C C . ALA A 1 104 ? -9.932 -5.974 -17.938 1.00 90.06 104 ALA A C 1
ATOM 844 O O . ALA A 1 104 ? -9.856 -7.026 -17.299 1.00 90.06 104 ALA A O 1
ATOM 845 N N . ASP A 1 105 ? -9.084 -4.964 -17.717 1.00 89.88 105 ASP A N 1
ATOM 846 C CA . ASP A 1 105 ? -8.018 -5.032 -16.714 1.00 89.88 105 ASP A CA 1
ATOM 847 C C . ASP A 1 105 ? -8.613 -5.026 -15.303 1.00 89.88 105 ASP A C 1
ATOM 849 O O . ASP A 1 105 ? -8.185 -5.803 -14.445 1.00 89.88 105 ASP A O 1
ATOM 853 N N . TYR A 1 106 ? -9.653 -4.218 -15.081 1.00 90.06 106 TYR A N 1
ATOM 854 C CA . TYR A 1 106 ? -10.390 -4.170 -13.818 1.00 90.06 106 TYR A CA 1
ATOM 855 C C . TYR A 1 106 ? -11.223 -5.433 -13.569 1.00 90.06 106 TYR A C 1
ATOM 857 O O . TYR A 1 106 ? -11.385 -5.839 -12.417 1.00 90.06 106 TYR A O 1
ATOM 865 N N . GLU A 1 107 ? -11.718 -6.087 -14.625 1.00 87.94 107 GLU A N 1
ATOM 866 C CA . GLU A 1 107 ? -12.344 -7.410 -14.511 1.00 87.94 107 GLU A CA 1
ATOM 867 C C . GLU A 1 107 ? -11.329 -8.481 -14.091 1.00 87.94 107 GLU A C 1
ATOM 869 O O . GLU A 1 107 ? -11.645 -9.359 -13.283 1.00 87.94 107 GLU A O 1
ATOM 874 N N . SER A 1 108 ? -10.098 -8.401 -14.607 1.00 88.12 108 SER A N 1
ATOM 875 C CA . SER A 1 108 ? -9.030 -9.342 -14.261 1.00 88.12 108 SER A CA 1
ATOM 876 C C . SER A 1 108 ? -8.508 -9.144 -12.832 1.00 88.12 108 SER A C 1
ATOM 878 O O . SER A 1 108 ? -8.258 -10.121 -12.118 1.00 88.12 108 SER A O 1
ATOM 880 N N . VAL A 1 109 ? -8.373 -7.886 -12.397 1.00 89.81 109 VAL A N 1
ATOM 881 C CA . VAL A 1 109 ? -7.893 -7.507 -11.068 1.00 89.81 109 VAL A CA 1
ATOM 882 C C . VAL A 1 109 ? -8.854 -6.489 -10.449 1.00 89.81 109 VAL A C 1
ATOM 884 O O . VAL A 1 109 ? -8.699 -5.281 -10.644 1.00 89.81 109 VAL A O 1
ATOM 887 N N . PRO A 1 110 ? -9.832 -6.963 -9.655 1.00 90.88 110 PRO A N 1
ATOM 888 C CA . PRO A 1 110 ? -10.775 -6.090 -8.974 1.00 90.88 110 PRO A CA 1
ATOM 889 C C . PRO A 1 110 ? -10.075 -5.126 -8.014 1.00 90.88 110 PRO A C 1
ATOM 891 O O . PRO A 1 110 ? -9.131 -5.503 -7.311 1.00 90.88 110 PRO A O 1
ATOM 894 N N . VAL A 1 111 ? -10.597 -3.900 -7.919 1.00 89.31 111 VAL A N 1
ATOM 895 C CA . VAL A 1 111 ? -10.034 -2.823 -7.084 1.00 89.31 111 VAL A CA 1
ATOM 896 C C . VAL A 1 111 ? -9.900 -3.247 -5.617 1.00 89.31 111 VAL A C 1
ATOM 898 O O . VAL A 1 111 ? -8.851 -3.030 -5.011 1.00 89.31 111 VAL A O 1
ATOM 901 N N . ASP A 1 112 ? -10.908 -3.933 -5.075 1.00 89.88 112 ASP A N 1
ATOM 902 C CA . ASP A 1 112 ? -10.920 -4.406 -3.683 1.00 89.88 112 ASP A CA 1
ATOM 903 C C . ASP A 1 112 ? -9.781 -5.397 -3.380 1.00 89.88 112 ASP A C 1
ATOM 905 O O . ASP A 1 112 ? -9.256 -5.446 -2.268 1.00 89.88 112 ASP A O 1
ATOM 909 N N . ALA A 1 113 ? -9.375 -6.191 -4.377 1.00 90.56 113 ALA A N 1
ATOM 910 C CA . ALA A 1 113 ? -8.356 -7.228 -4.231 1.00 90.56 113 ALA A CA 1
ATOM 911 C C . ALA A 1 113 ? -6.945 -6.750 -4.609 1.00 90.56 113 ALA A C 1
ATOM 913 O O . ALA A 1 113 ? -5.962 -7.378 -4.214 1.00 90.56 113 ALA A O 1
ATOM 914 N N . TYR A 1 114 ? -6.829 -5.645 -5.348 1.00 91.56 114 TYR A N 1
ATOM 915 C CA . TYR A 1 114 ? -5.564 -5.128 -5.874 1.00 91.56 114 TYR A CA 1
ATOM 916 C C . TYR A 1 114 ? -4.540 -4.820 -4.773 1.00 91.56 114 TYR A C 1
ATOM 918 O O . TYR A 1 114 ? -3.393 -5.267 -4.836 1.00 91.56 114 TYR A O 1
ATOM 926 N N . GLY A 1 115 ? -4.965 -4.111 -3.722 1.00 90.88 115 GLY A N 1
ATOM 927 C CA . GLY A 1 115 ? -4.088 -3.758 -2.602 1.00 90.88 115 GLY A CA 1
ATOM 928 C C . GLY A 1 115 ? -3.568 -4.989 -1.856 1.00 90.88 115 GLY A C 1
ATOM 929 O O . GLY A 1 115 ? -2.368 -5.110 -1.609 1.00 90.88 115 GLY A O 1
ATOM 930 N N . LEU A 1 116 ? -4.453 -5.950 -1.570 1.00 89.94 116 LEU A N 1
ATOM 931 C CA . LEU A 1 116 ? -4.077 -7.221 -0.945 1.00 89.94 116 LEU A CA 1
ATOM 932 C C . LEU A 1 116 ? -3.117 -8.023 -1.834 1.00 89.94 116 LEU A C 1
ATOM 934 O O . LEU A 1 116 ? -2.150 -8.597 -1.336 1.00 89.94 116 LEU A O 1
ATOM 938 N N . ALA A 1 117 ? -3.341 -8.032 -3.149 1.00 92.75 117 ALA A N 1
ATOM 939 C CA . ALA A 1 117 ? -2.495 -8.742 -4.100 1.00 92.75 117 ALA A CA 1
ATOM 940 C C . ALA A 1 117 ? -1.067 -8.181 -4.165 1.00 92.75 117 ALA A C 1
ATOM 942 O O . ALA A 1 117 ? -0.114 -8.961 -4.263 1.00 92.75 117 ALA A O 1
ATOM 943 N N . MET A 1 118 ? -0.898 -6.857 -4.061 1.00 92.12 118 MET A N 1
ATOM 944 C CA . MET A 1 118 ? 0.427 -6.241 -3.936 1.00 92.12 118 MET A CA 1
ATOM 945 C C . MET A 1 118 ? 1.130 -6.646 -2.649 1.00 92.12 118 MET A C 1
ATOM 947 O O . MET A 1 118 ? 2.287 -7.058 -2.686 1.00 92.12 118 MET A O 1
ATOM 951 N N . LEU A 1 119 ? 0.433 -6.549 -1.514 1.00 90.19 119 LEU A N 1
ATOM 952 C CA . LEU A 1 119 ? 1.000 -6.917 -0.219 1.00 90.19 119 LEU A CA 1
ATOM 953 C C . LEU A 1 119 ? 1.478 -8.373 -0.242 1.00 90.19 119 LEU A C 1
ATOM 955 O O . LEU A 1 119 ? 2.618 -8.656 0.130 1.00 90.19 119 LEU A O 1
ATOM 959 N N . ARG A 1 120 ? 0.659 -9.281 -0.784 1.00 90.94 120 ARG A N 1
ATOM 960 C CA . ARG A 1 120 ? 1.036 -10.688 -0.977 1.00 90.94 120 ARG A CA 1
ATOM 961 C C . ARG A 1 120 ? 2.284 -10.852 -1.838 1.00 90.94 120 ARG A C 1
ATOM 963 O O . ARG A 1 120 ? 3.162 -11.637 -1.488 1.00 90.94 120 ARG A O 1
ATOM 970 N N . GLY A 1 121 ? 2.412 -10.105 -2.933 1.00 91.00 121 GLY A N 1
ATOM 971 C CA . GLY A 1 121 ? 3.601 -10.186 -3.785 1.00 91.00 121 GLY A CA 1
ATOM 972 C C . GLY A 1 121 ? 4.853 -9.519 -3.212 1.00 91.00 121 GLY A C 1
ATOM 973 O O . GLY A 1 121 ? 5.962 -9.866 -3.616 1.00 91.00 121 GLY A O 1
ATOM 974 N N . MET A 1 122 ? 4.696 -8.636 -2.223 1.00 89.88 122 MET A N 1
ATOM 975 C CA . MET A 1 122 ? 5.782 -8.152 -1.362 1.00 89.88 122 MET A CA 1
ATOM 976 C C . MET A 1 122 ? 6.127 -9.134 -0.227 1.00 89.88 122 MET A C 1
ATOM 978 O O . MET A 1 122 ? 7.057 -8.885 0.537 1.00 89.88 122 MET A O 1
ATOM 982 N N . GLY A 1 123 ? 5.414 -10.261 -0.126 1.00 87.88 123 GLY A N 1
ATOM 983 C CA . GLY A 1 123 ? 5.654 -11.319 0.856 1.00 87.88 123 GLY A CA 1
ATOM 984 C C . GLY A 1 123 ? 4.825 -11.213 2.138 1.00 87.88 123 GLY A C 1
ATOM 985 O O . GLY A 1 123 ? 5.069 -11.984 3.065 1.00 87.88 123 GLY A O 1
ATOM 986 N N . TRP A 1 124 ? 3.857 -10.296 2.210 1.00 88.69 124 TRP A N 1
ATOM 987 C CA . TRP A 1 124 ? 2.936 -10.188 3.342 1.00 88.69 124 TRP A CA 1
ATOM 988 C C . TRP A 1 124 ? 1.877 -11.299 3.310 1.00 88.69 124 TRP A C 1
ATOM 990 O O . TRP A 1 124 ? 1.388 -11.683 2.246 1.00 88.69 124 TRP A O 1
ATOM 1000 N N . LYS A 1 125 ? 1.508 -11.816 4.483 1.00 86.25 125 LYS A N 1
ATOM 1001 C CA . LYS A 1 125 ? 0.508 -12.876 4.651 1.00 86.25 125 LYS A CA 1
ATOM 1002 C C . LYS A 1 125 ? -0.563 -12.433 5.635 1.00 86.25 125 LYS A C 1
ATOM 1004 O O . LYS A 1 125 ? -0.283 -11.699 6.578 1.00 86.25 125 LYS A O 1
ATOM 1009 N N . GLU A 1 126 ? -1.781 -12.918 5.428 1.00 83.25 126 GLU A N 1
ATOM 1010 C CA . GLU A 1 126 ? -2.900 -12.645 6.328 1.00 83.25 126 GLU A CA 1
ATOM 1011 C C . GLU A 1 126 ? -2.582 -13.155 7.743 1.00 83.25 126 GLU A C 1
ATOM 1013 O O . GLU A 1 126 ? -2.176 -14.304 7.925 1.00 83.25 126 GLU A O 1
ATOM 1018 N N . GLY A 1 127 ? -2.730 -12.280 8.742 1.00 81.12 127 GLY A N 1
ATOM 1019 C CA . GLY A 1 127 ? -2.394 -12.564 10.142 1.00 81.12 127 GLY A CA 1
ATOM 1020 C C . GLY A 1 127 ? -0.924 -12.340 10.518 1.00 81.12 127 GLY A C 1
ATOM 1021 O O . GLY A 1 127 ? -0.566 -12.534 11.680 1.00 81.12 127 GLY A O 1
ATOM 1022 N N . GLU A 1 128 ? -0.073 -11.918 9.578 1.00 83.12 128 GLU A N 1
ATOM 1023 C CA . GLU A 1 128 ? 1.301 -11.507 9.864 1.00 83.12 128 GLU A CA 1
ATOM 1024 C C . GLU A 1 128 ? 1.392 -9.978 9.973 1.00 83.12 128 GLU A C 1
ATOM 1026 O O . GLU A 1 128 ? 0.922 -9.231 9.114 1.00 83.12 128 GLU A O 1
ATOM 1031 N N . GLY A 1 129 ? 2.018 -9.499 11.046 1.00 80.62 129 GLY A N 1
ATOM 1032 C CA . GLY A 1 129 ? 2.355 -8.088 11.201 1.00 80.62 129 GLY A CA 1
ATOM 1033 C C . GLY A 1 129 ? 3.358 -7.601 10.158 1.00 80.62 129 GLY A C 1
ATOM 1034 O O . GLY A 1 129 ? 4.113 -8.375 9.569 1.00 80.62 129 GLY A O 1
ATOM 1035 N N . ILE A 1 130 ? 3.406 -6.288 9.960 1.00 81.25 130 ILE A N 1
ATOM 1036 C CA . ILE A 1 130 ? 4.376 -5.662 9.061 1.00 81.25 130 ILE A CA 1
ATOM 1037 C C . ILE A 1 130 ? 5.695 -5.464 9.818 1.00 81.25 130 ILE A C 1
ATOM 1039 O O . ILE A 1 130 ? 5.758 -4.705 10.783 1.00 81.25 130 ILE A O 1
ATOM 1043 N N . GLY A 1 131 ? 6.771 -6.105 9.356 1.00 77.12 131 GLY A N 1
ATOM 1044 C CA . GLY A 1 131 ? 8.127 -5.849 9.848 1.00 77.12 131 GLY A CA 1
ATOM 1045 C C . GLY A 1 131 ? 8.996 -7.096 9.990 1.00 77.12 131 GLY A C 1
ATOM 1046 O O . GLY A 1 131 ? 8.522 -8.224 10.066 1.00 77.12 131 GLY A O 1
ATOM 1047 N N . ARG A 1 132 ? 10.317 -6.888 10.046 1.00 76.56 132 ARG A N 1
ATOM 1048 C CA . ARG A 1 132 ? 11.304 -7.976 10.169 1.00 76.56 132 ARG A CA 1
ATOM 1049 C C . ARG A 1 132 ? 11.302 -8.633 11.555 1.00 76.56 132 ARG A C 1
ATOM 1051 O O . ARG A 1 132 ? 11.502 -9.839 11.650 1.00 76.56 132 ARG A O 1
ATOM 1058 N N . THR A 1 133 ? 11.111 -7.840 12.611 1.00 76.88 133 THR A N 1
ATOM 1059 C CA . THR A 1 133 ? 11.307 -8.276 14.008 1.00 76.88 133 THR A CA 1
ATOM 1060 C C . THR A 1 133 ? 9.991 -8.499 14.756 1.00 76.88 133 THR A C 1
ATOM 1062 O O . THR A 1 133 ? 9.912 -9.396 15.589 1.00 76.88 133 THR A O 1
ATOM 1065 N N . PHE A 1 134 ? 8.944 -7.729 14.447 1.00 72.31 134 PHE A N 1
ATOM 1066 C CA . PHE A 1 134 ? 7.650 -7.802 15.129 1.00 72.31 134 PHE A CA 1
ATOM 1067 C C . PHE A 1 134 ? 6.548 -8.153 14.132 1.00 72.31 134 PHE A C 1
ATOM 1069 O O . PHE A 1 134 ? 6.000 -7.290 13.459 1.00 72.31 134 PHE A O 1
ATOM 1076 N N . LYS A 1 135 ? 6.227 -9.445 14.049 1.00 77.88 135 LYS A N 1
ATOM 1077 C CA . LYS A 1 135 ? 5.202 -10.004 13.152 1.00 77.88 135 LYS A CA 1
ATOM 1078 C C . LYS A 1 135 ? 3.803 -10.023 13.774 1.00 77.88 135 LYS A C 1
ATOM 1080 O O . LYS A 1 135 ? 2.975 -10.849 13.406 1.00 77.88 135 LYS A O 1
ATOM 1085 N N . GLN A 1 136 ? 3.548 -9.169 14.761 1.00 79.31 136 GLN A N 1
ATOM 1086 C CA . GLN A 1 136 ? 2.255 -9.135 15.439 1.00 79.31 136 GLN A CA 1
ATOM 1087 C C . GLN A 1 136 ? 1.230 -8.389 14.590 1.00 79.31 136 GLN A C 1
ATOM 1089 O O . GLN A 1 136 ? 1.519 -7.310 14.079 1.00 79.31 136 GLN A O 1
ATOM 1094 N N . ASP A 1 137 ? 0.037 -8.964 14.465 1.00 79.44 137 ASP A N 1
ATOM 1095 C CA . ASP A 1 137 ? -1.102 -8.310 13.831 1.00 79.44 137 ASP A CA 1
ATOM 1096 C C . ASP A 1 137 ? -1.555 -7.122 14.699 1.00 79.44 137 ASP A C 1
ATOM 1098 O O . ASP A 1 137 ? -2.122 -7.295 15.783 1.00 79.44 137 ASP A O 1
ATOM 1102 N N . VAL A 1 138 ? -1.218 -5.905 14.264 1.00 80.38 138 VAL A N 1
ATOM 1103 C CA . VAL A 1 138 ? -1.566 -4.661 14.959 1.00 80.38 138 VAL A CA 1
ATOM 1104 C C . VAL A 1 138 ? -2.782 -4.058 14.274 1.00 80.38 138 VAL A C 1
ATOM 1106 O O . VAL A 1 138 ? -2.710 -3.613 13.129 1.00 80.38 138 VAL A O 1
ATOM 1109 N N . LYS A 1 139 ? -3.897 -3.991 15.004 1.00 83.31 139 LYS A N 1
ATOM 1110 C CA . LYS A 1 139 ? -5.100 -3.306 14.525 1.00 83.31 139 LYS A CA 1
ATOM 1111 C C . LYS A 1 139 ? -4.821 -1.807 14.350 1.00 83.31 139 LYS A C 1
ATOM 1113 O O . LYS A 1 139 ? -4.184 -1.217 15.229 1.00 83.31 139 LYS A O 1
ATOM 1118 N N . PRO A 1 140 ? -5.314 -1.174 13.269 1.00 85.25 140 PRO A N 1
ATOM 1119 C CA . PRO A 1 140 ? -5.229 0.271 13.105 1.00 85.25 140 PRO A CA 1
ATOM 1120 C C . PRO A 1 140 ? -5.795 1.010 14.322 1.00 85.25 140 PRO A C 1
ATOM 1122 O O . PRO A 1 140 ? -6.826 0.624 14.872 1.00 85.25 140 PRO A O 1
ATOM 1125 N N . LEU A 1 141 ? -5.116 2.076 14.745 1.00 86.19 141 LEU A N 1
ATOM 1126 C CA . LEU A 1 141 ? -5.559 2.888 15.874 1.00 86.19 141 LEU A CA 1
ATOM 1127 C C . LEU A 1 141 ? -6.754 3.754 15.453 1.00 86.19 141 LEU A C 1
ATOM 1129 O O . LEU A 1 141 ? -6.595 4.721 14.708 1.00 86.19 141 LEU A O 1
ATOM 1133 N N . GLU A 1 142 ? -7.943 3.437 15.956 1.00 87.19 142 GLU A N 1
ATOM 1134 C CA . GLU A 1 142 ? -9.125 4.280 15.771 1.00 87.19 142 GLU A CA 1
ATOM 1135 C C . GLU A 1 142 ? -9.059 5.492 16.709 1.00 87.19 142 GLU A C 1
ATOM 1137 O O . GLU A 1 142 ? -9.191 5.374 17.929 1.00 87.19 142 GLU A O 1
ATOM 1142 N N . HIS A 1 143 ? -8.844 6.682 16.142 1.00 84.56 143 HIS A N 1
ATOM 1143 C CA . HIS A 1 143 ? -8.864 7.920 16.915 1.00 84.56 143 HIS A CA 1
ATOM 1144 C C . HIS A 1 143 ? -10.298 8.428 17.090 1.00 84.56 143 HIS A C 1
ATOM 1146 O O . HIS A 1 143 ? -10.999 8.707 16.116 1.00 84.56 143 HIS A O 1
ATOM 1152 N N . GLN A 1 144 ? -10.727 8.610 18.337 1.00 82.44 144 GLN A N 1
ATOM 1153 C CA . GLN A 1 144 ? -12.012 9.237 18.631 1.00 82.44 144 GLN A CA 1
ATOM 1154 C C . GLN A 1 144 ? -11.926 10.749 18.403 1.00 82.44 144 GLN A C 1
ATOM 1156 O O . GLN A 1 144 ? -11.104 11.433 19.010 1.00 82.44 144 GLN A O 1
ATOM 1161 N N . LEU A 1 145 ? -12.800 11.283 17.542 1.00 81.69 145 LEU A N 1
ATOM 1162 C CA . LEU A 1 145 ? -12.878 12.723 17.296 1.00 81.69 145 LEU A CA 1
ATOM 1163 C C . LEU A 1 145 ? -13.207 13.471 18.590 1.00 81.69 145 LEU A C 1
ATOM 1165 O O . LEU A 1 145 ? -14.246 13.248 19.217 1.00 81.69 145 LEU A O 1
ATOM 1169 N N . ARG A 1 146 ? -12.340 14.415 18.958 1.00 82.31 146 ARG A N 1
ATOM 1170 C CA . ARG A 1 146 ? -12.543 15.237 20.146 1.00 82.31 146 ARG A CA 1
ATOM 1171 C C . ARG A 1 146 ? -13.638 16.285 19.907 1.00 82.31 146 ARG A C 1
ATOM 1173 O O . ARG A 1 146 ? -13.542 17.058 18.948 1.00 82.31 146 ARG A O 1
ATOM 1180 N N . PRO A 1 147 ? -14.654 16.384 20.782 1.00 81.94 147 PRO A N 1
ATOM 1181 C CA . PRO A 1 147 ? -15.655 17.435 20.680 1.00 81.94 147 PRO A CA 1
ATOM 1182 C C . PRO A 1 147 ? -15.029 18.810 20.945 1.00 81.94 147 PRO A C 1
ATOM 1184 O O . PRO A 1 147 ? -14.176 18.976 21.822 1.00 81.94 147 PRO A O 1
ATOM 1187 N N . LYS A 1 148 ? -15.467 19.817 20.186 1.00 81.94 148 LYS A N 1
ATOM 1188 C CA . LYS A 1 148 ? -15.016 21.204 20.360 1.00 81.94 148 LYS A CA 1
ATOM 1189 C C . LYS A 1 148 ? -15.473 21.745 21.723 1.00 81.94 148 LYS A C 1
ATOM 1191 O O . LYS A 1 148 ? -16.575 21.439 22.167 1.00 81.94 148 LYS A O 1
ATOM 1196 N N . GLY A 1 149 ? -14.641 22.577 22.355 1.00 82.44 149 GLY A N 1
ATOM 1197 C CA . GLY A 1 149 ? -14.980 23.283 23.601 1.00 82.44 149 GLY A CA 1
ATOM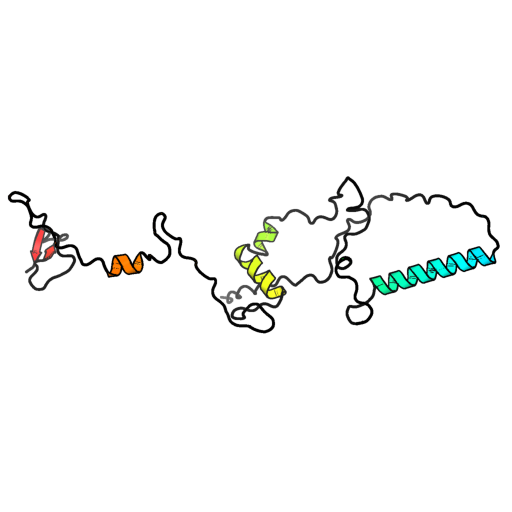 1198 C C . GLY A 1 149 ? -14.679 22.535 24.904 1.00 82.44 149 GLY A C 1
ATOM 1199 O O . GLY A 1 149 ? -15.007 23.041 25.971 1.00 82.44 149 GLY A O 1
ATOM 1200 N N . LEU A 1 150 ? -14.044 21.362 24.845 1.00 79.94 150 LEU A N 1
ATOM 1201 C CA . LEU A 1 150 ? -13.678 20.581 26.028 1.00 79.94 150 LEU A CA 1
ATOM 1202 C C . LEU A 1 150 ? -12.188 20.768 26.358 1.00 79.94 150 LEU A C 1
ATOM 1204 O O . LEU A 1 150 ? -11.346 20.595 25.477 1.00 79.94 150 LEU A O 1
ATOM 1208 N N . GLY A 1 151 ? -11.853 21.126 27.604 1.00 84.06 151 GLY A N 1
ATOM 1209 C CA . GLY A 1 151 ? -10.467 21.303 28.074 1.00 84.06 151 GLY A CA 1
ATOM 1210 C C . GLY A 1 151 ? -9.631 20.018 27.978 1.00 84.06 151 GLY A C 1
ATOM 1211 O O . GLY A 1 151 ? -10.181 18.924 27.870 1.00 84.06 151 GLY A O 1
ATOM 1212 N N . LEU A 1 152 ? -8.296 20.126 27.916 1.00 76.81 152 LEU A N 1
ATOM 1213 C CA . LEU A 1 152 ? -7.400 18.952 27.924 1.00 76.81 152 LEU A CA 1
ATOM 1214 C C . LEU A 1 152 ? -7.574 18.199 29.253 1.00 76.81 152 LEU A C 1
ATOM 1216 O O . LEU A 1 152 ? -7.512 18.823 30.305 1.00 76.81 152 LEU A O 1
ATOM 1220 N N . GLY A 1 153 ? -7.821 16.887 29.194 1.00 78.75 153 GLY A N 1
ATOM 1221 C CA . GLY A 1 153 ? -8.084 16.051 30.374 1.00 78.75 153 GLY A CA 1
ATOM 1222 C C . GLY A 1 153 ? -9.551 15.977 30.819 1.00 78.75 153 GLY A C 1
ATOM 1223 O O . GLY A 1 153 ? -9.846 15.276 31.780 1.00 78.75 153 GLY A O 1
ATOM 1224 N N . ALA A 1 154 ? -10.474 16.664 30.136 1.00 76.75 154 ALA A N 1
ATOM 1225 C CA . ALA A 1 154 ? -11.905 16.466 30.335 1.00 76.75 154 ALA A CA 1
ATOM 1226 C C . ALA A 1 154 ? -12.439 15.512 29.256 1.00 76.75 154 ALA A C 1
ATOM 1228 O O . ALA A 1 154 ? -12.371 15.830 28.070 1.00 76.75 154 ALA A O 1
ATOM 1229 N N . ASP A 1 155 ? -12.973 14.362 29.673 1.00 76.06 155 ASP A N 1
ATOM 1230 C CA . ASP A 1 155 ? -13.576 13.360 28.791 1.00 76.06 155 ASP A CA 1
ATOM 1231 C C . ASP A 1 155 ? -15.092 13.303 28.994 1.00 76.06 155 ASP A C 1
ATOM 1233 O O . ASP A 1 155 ? -15.606 13.304 30.114 1.00 76.06 155 ASP A O 1
ATOM 1237 N N . ARG A 1 156 ? -15.842 13.236 27.889 1.00 68.19 156 ARG A N 1
ATOM 1238 C CA . ARG A 1 156 ? -17.314 13.209 27.924 1.00 68.19 156 ARG A CA 1
ATOM 1239 C C . ARG A 1 156 ? -17.873 11.914 28.523 1.00 68.19 156 ARG A C 1
ATOM 1241 O O . ARG A 1 156 ? -18.989 11.944 29.029 1.00 68.19 156 ARG A O 1
ATOM 1248 N N . SER A 1 157 ? -17.132 10.806 28.456 1.00 68.31 157 SER A N 1
ATOM 1249 C CA . SER A 1 157 ? -17.498 9.544 29.117 1.00 68.31 157 SER A CA 1
ATOM 1250 C C . SER A 1 157 ? -17.589 9.742 30.627 1.00 68.31 157 SER A C 1
ATOM 1252 O O . SER A 1 157 ? -18.646 9.526 31.200 1.00 68.31 157 SER A O 1
ATOM 1254 N N . ILE A 1 158 ? -16.549 10.321 31.228 1.00 66.19 158 ILE A N 1
ATOM 1255 C CA . ILE A 1 158 ? -16.496 10.604 32.667 1.00 66.19 158 ILE A CA 1
ATOM 1256 C C . ILE A 1 158 ? -17.622 11.563 33.083 1.00 66.19 158 ILE A C 1
ATOM 1258 O O . ILE A 1 158 ? -18.260 11.359 34.109 1.00 66.19 158 ILE A O 1
ATOM 1262 N N . ILE A 1 159 ? -17.918 12.586 32.272 1.00 65.00 159 ILE A N 1
ATOM 1263 C CA . ILE A 1 159 ? -19.000 13.540 32.572 1.00 65.00 159 ILE A CA 1
ATOM 1264 C C . ILE A 1 159 ? -20.385 12.878 32.479 1.00 65.00 159 ILE A C 1
ATOM 1266 O O . ILE A 1 159 ? -21.239 13.179 33.304 1.00 65.00 159 ILE A O 1
ATOM 1270 N N . ARG A 1 160 ? -20.623 11.979 31.511 1.00 65.62 160 ARG A N 1
ATOM 1271 C CA . ARG A 1 160 ? -21.900 11.244 31.405 1.00 65.62 160 ARG A CA 1
ATOM 1272 C C . ARG A 1 160 ? -22.078 10.225 32.523 1.00 65.62 160 ARG A C 1
ATOM 1274 O O . ARG A 1 160 ? -23.196 10.062 32.989 1.00 65.62 160 ARG A O 1
ATOM 1281 N N . ASP A 1 161 ? -21.004 9.570 32.948 1.00 66.81 161 ASP A N 1
ATOM 1282 C CA . ASP A 1 161 ? -21.054 8.586 34.034 1.00 66.81 161 ASP A CA 1
ATOM 1283 C C . ASP A 1 161 ? -21.273 9.261 35.402 1.00 66.81 161 ASP A C 1
ATOM 1285 O O . ASP A 1 161 ? -21.813 8.650 36.321 1.00 66.81 161 ASP A O 1
ATOM 1289 N N . LEU A 1 162 ? -20.897 10.541 35.522 1.00 66.31 162 LEU A N 1
ATOM 1290 C CA . LEU A 1 162 ? -21.160 11.399 36.682 1.00 66.31 162 LEU A CA 1
ATOM 1291 C C . LEU A 1 162 ? -22.489 12.171 36.596 1.00 66.31 162 LEU A C 1
ATOM 1293 O O . LEU A 1 162 ? -22.902 12.776 37.587 1.00 66.31 162 LEU A O 1
ATOM 1297 N N . GLU A 1 163 ? -23.166 12.189 35.443 1.00 64.31 163 GLU A N 1
ATOM 1298 C CA . GLU A 1 163 ? -24.524 12.726 35.349 1.00 64.31 163 GLU A CA 1
ATOM 1299 C C . GLU A 1 163 ? -25.491 11.735 36.013 1.00 64.31 163 GLU A C 1
ATOM 1301 O O . GLU A 1 163 ? -26.013 10.817 35.383 1.00 64.31 163 GLU A O 1
ATOM 1306 N N . GLU A 1 164 ? -25.765 11.943 37.304 1.00 63.06 164 GLU A N 1
ATOM 1307 C CA . GLU A 1 164 ? -26.906 11.308 37.963 1.00 63.06 164 GLU A CA 1
ATOM 1308 C C . GLU A 1 164 ? -28.200 11.615 37.181 1.00 63.06 164 GLU A C 1
ATOM 1310 O O . GLU A 1 164 ? -28.346 12.722 36.635 1.00 63.06 164 GLU A O 1
ATOM 1315 N N . PRO A 1 165 ? -29.168 10.675 37.111 1.00 62.50 165 PRO A N 1
ATOM 1316 C CA . PRO A 1 165 ? -30.450 10.939 36.475 1.00 62.50 165 PRO A CA 1
ATOM 1317 C C . PRO A 1 165 ? -31.072 12.144 37.173 1.00 62.50 165 PRO A C 1
ATOM 1319 O O . PRO A 1 165 ? -31.425 12.080 38.351 1.00 62.50 165 PRO A O 1
ATOM 1322 N N . ARG A 1 166 ? -31.147 13.274 36.459 1.00 63.06 166 ARG A N 1
ATOM 1323 C CA . ARG A 1 166 ? -31.624 14.530 37.043 1.00 63.06 166 ARG A CA 1
ATOM 1324 C C . ARG A 1 166 ? -32.970 14.260 37.718 1.00 63.06 166 ARG A C 1
ATOM 1326 O O . ARG A 1 166 ? -33.848 13.705 37.051 1.00 63.06 166 ARG A O 1
ATOM 1333 N N . PRO A 1 167 ? -33.165 14.656 38.989 1.00 58.88 167 PRO A N 1
ATOM 1334 C CA . PRO A 1 167 ? -34.452 14.487 39.638 1.00 58.88 167 PRO A CA 1
ATOM 1335 C C . PRO A 1 167 ? -35.496 15.208 38.787 1.00 58.88 167 PRO A C 1
ATOM 1337 O O . PRO A 1 167 ? -35.367 16.409 38.518 1.00 58.88 167 PRO A O 1
ATOM 1340 N N . GLN A 1 168 ? -36.491 14.458 38.298 1.00 63.56 168 GLN A N 1
ATOM 1341 C CA . GLN A 1 168 ? -37.608 15.043 37.567 1.00 63.56 168 GLN A CA 1
ATOM 1342 C C . GLN A 1 168 ? -38.197 16.137 38.456 1.00 63.56 168 GLN A C 1
ATOM 1344 O O . GLN A 1 168 ? -38.566 15.891 39.606 1.00 63.56 168 GLN A O 1
ATOM 1349 N N . ARG A 1 169 ? -38.201 17.376 37.953 1.00 67.81 169 ARG A N 1
ATOM 1350 C CA . ARG A 1 169 ? -38.758 18.510 38.693 1.00 67.81 169 ARG A CA 1
ATOM 1351 C C . ARG A 1 169 ? -40.202 18.180 39.057 1.00 67.81 169 ARG A C 1
ATOM 1353 O O . ARG A 1 169 ? -40.936 17.658 38.221 1.00 67.81 169 ARG A O 1
ATOM 1360 N N . ALA A 1 170 ? -40.601 18.512 40.284 1.00 65.00 170 ALA A N 1
ATOM 1361 C CA . ALA A 1 170 ? -41.997 18.420 40.684 1.00 65.00 170 ALA A CA 1
ATOM 1362 C C . ALA A 1 170 ? -42.851 19.221 39.688 1.00 65.00 170 ALA A C 1
ATOM 1364 O O . ALA A 1 170 ? -42.586 20.404 39.446 1.00 65.00 170 ALA A O 1
ATOM 1365 N N . MET A 1 171 ? -43.815 18.536 39.071 1.00 63.03 171 MET A N 1
ATOM 1366 C CA . MET A 1 171 ? -44.706 19.102 38.060 1.00 63.03 171 MET A CA 1
ATOM 1367 C C . MET A 1 171 ? -45.449 20.296 38.661 1.00 63.03 171 MET A C 1
ATOM 1369 O O . MET A 1 171 ? -45.862 20.267 39.824 1.00 63.03 171 MET A O 1
ATOM 1373 N N . LYS A 1 172 ? -45.602 21.371 37.888 1.00 72.31 172 LYS A N 1
ATOM 1374 C CA . LYS A 1 172 ? -46.359 22.534 38.362 1.00 72.31 172 LYS A CA 1
ATOM 1375 C C . LYS A 1 172 ? -47.844 22.152 38.471 1.00 72.31 172 LYS A C 1
ATOM 1377 O O . LYS A 1 172 ? -48.328 21.404 37.620 1.00 72.31 172 LYS A O 1
ATOM 1382 N N . PRO A 1 173 ? -48.591 22.671 39.462 1.00 65.75 173 PRO A N 1
ATOM 1383 C CA . PRO A 1 173 ? -50.045 22.523 39.501 1.00 65.75 173 PRO A CA 1
ATOM 1384 C C . PRO A 1 173 ? -50.688 22.940 38.161 1.00 65.75 173 PRO A C 1
ATOM 1386 O O . PRO A 1 173 ? -50.625 24.111 37.792 1.00 65.75 173 PRO A O 1
ATOM 1389 N N . GLY A 1 174 ? -51.249 21.974 37.420 1.00 70.88 174 GLY A N 1
ATOM 1390 C CA . GLY A 1 174 ? -51.890 22.166 36.106 1.00 70.88 174 GLY A CA 1
ATOM 1391 C C . GLY A 1 174 ? -51.247 21.426 34.920 1.00 70.88 174 GLY A C 1
ATOM 1392 O O . GLY A 1 174 ? -51.799 21.456 33.825 1.00 70.88 174 GLY A O 1
ATOM 1393 N N . GLU A 1 175 ? -50.106 20.759 35.102 1.00 73.81 175 GLU A N 1
ATOM 1394 C CA . GLU A 1 175 ? -49.452 19.982 34.040 1.00 73.81 175 GLU A CA 1
ATOM 1395 C C . GLU A 1 175 ? -50.004 18.544 34.003 1.00 73.81 175 GLU A C 1
ATOM 1397 O O . GLU A 1 175 ? -49.699 17.727 34.874 1.00 73.81 175 GLU A O 1
ATOM 1402 N N . GLU A 1 176 ? -50.848 18.222 33.015 1.00 63.56 176 GLU A N 1
ATOM 1403 C CA . GLU A 1 176 ? -51.315 16.848 32.808 1.00 63.56 176 GLU A CA 1
ATOM 1404 C C . GLU A 1 176 ? -50.144 15.957 32.385 1.00 63.56 176 GLU A C 1
ATOM 1406 O O . GLU A 1 176 ? -49.511 16.147 31.342 1.00 63.56 176 GLU A O 1
ATOM 1411 N N . LYS A 1 177 ? -49.853 14.962 33.225 1.00 58.12 177 LYS A N 1
ATOM 1412 C CA . LYS A 1 177 ? -48.865 13.925 32.953 1.00 58.12 177 LYS A CA 1
ATOM 1413 C C . LYS A 1 177 ? -49.329 13.155 31.720 1.00 58.12 177 LYS A C 1
ATOM 1415 O O . LYS A 1 177 ? -50.270 12.369 31.809 1.00 58.12 177 LYS A O 1
ATOM 1420 N N . ARG A 1 178 ? -48.671 13.358 30.573 1.00 56.66 178 ARG A N 1
ATOM 1421 C CA . ARG A 1 178 ? -48.790 12.397 29.470 1.00 56.66 178 ARG A CA 1
ATOM 1422 C C . ARG A 1 178 ? -48.379 11.045 30.053 1.00 56.66 178 ARG A C 1
ATOM 1424 O O . ARG A 1 178 ? -47.299 10.986 30.646 1.00 56.66 178 ARG A O 1
ATOM 1431 N N . PRO A 1 179 ? -49.220 10.002 29.981 1.00 55.44 179 PRO A N 1
ATOM 1432 C CA . PRO A 1 179 ? -48.796 8.692 30.425 1.00 55.44 179 PRO A CA 1
ATOM 1433 C C . PRO A 1 179 ? -47.613 8.304 29.542 1.00 55.44 179 PRO A C 1
ATOM 1435 O O . PRO A 1 179 ? -47.764 8.111 28.338 1.00 55.44 179 PRO A O 1
ATOM 1438 N N . GLU A 1 180 ? -46.417 8.281 30.129 1.00 59.00 180 GLU A N 1
ATOM 1439 C CA . GLU A 1 180 ? -45.322 7.509 29.567 1.00 59.00 180 GLU A CA 1
ATOM 1440 C C . GLU A 1 180 ? -45.838 6.079 29.529 1.00 59.00 180 GLU A C 1
ATOM 1442 O O . GLU A 1 180 ? -46.048 5.453 30.572 1.00 59.00 180 GLU A O 1
ATOM 1447 N N . GLU A 1 181 ? -46.161 5.617 28.325 1.00 59.41 181 GLU A N 1
ATOM 1448 C CA . GLU A 1 181 ? -46.497 4.225 28.106 1.00 59.41 181 GLU A CA 1
ATOM 1449 C C . GLU A 1 181 ? -45.315 3.408 28.630 1.00 59.41 181 GLU A C 1
ATOM 1451 O O . GLU A 1 181 ? -44.181 3.625 28.187 1.00 59.41 181 GLU A O 1
ATOM 1456 N N . PRO A 1 182 ? -45.526 2.530 29.624 1.00 56.66 182 PRO A N 1
ATOM 1457 C CA . PRO A 1 182 ? -44.445 1.718 30.137 1.00 56.66 182 PRO A CA 1
ATOM 1458 C C . PRO A 1 182 ? -43.930 0.866 28.983 1.00 56.66 182 PRO A C 1
ATOM 1460 O O . PRO A 1 182 ? -44.659 0.061 28.404 1.00 56.66 182 PRO A O 1
ATOM 1463 N N . THR A 1 183 ? -42.665 1.064 28.629 1.00 54.41 183 THR A N 1
ATOM 1464 C CA . THR A 1 183 ? -41.990 0.280 27.602 1.00 54.41 183 THR A CA 1
ATOM 1465 C C . THR A 1 183 ? -41.776 -1.138 28.135 1.00 54.41 183 THR A C 1
ATOM 1467 O O . THR A 1 183 ? -40.725 -1.455 28.685 1.00 54.41 183 THR A O 1
ATOM 1470 N N . GLY A 1 184 ? -42.795 -1.992 28.029 1.00 63.25 184 GLY A N 1
ATOM 1471 C CA . GLY A 1 184 ? -42.718 -3.402 28.408 1.00 63.25 184 GLY A CA 1
ATOM 1472 C C . GLY A 1 184 ? -44.004 -3.969 29.007 1.00 63.25 184 GLY A C 1
ATOM 1473 O O . GLY A 1 184 ? -44.831 -3.257 29.571 1.00 63.25 184 GLY A O 1
ATOM 1474 N N . LEU A 1 185 ? -44.158 -5.291 28.899 1.00 70.94 185 LEU A N 1
ATOM 1475 C CA . LEU A 1 185 ? -45.251 -6.037 29.521 1.00 70.94 185 LEU A CA 1
ATOM 1476 C C . LEU A 1 185 ? -45.000 -6.145 31.034 1.00 70.94 185 LEU A C 1
ATOM 1478 O O . LEU A 1 185 ? -44.026 -6.764 31.460 1.00 70.94 185 LEU A O 1
ATOM 1482 N N . VAL A 1 186 ? -45.879 -5.554 31.845 1.00 73.06 186 VAL A N 1
ATOM 1483 C CA . VAL A 1 186 ? -45.826 -5.614 33.318 1.00 73.06 186 VAL A CA 1
ATOM 1484 C C . VAL A 1 186 ? -46.878 -6.603 33.828 1.00 73.06 186 VAL A C 1
ATOM 1486 O O . VAL A 1 186 ? -47.985 -6.667 33.288 1.00 73.06 186 VAL A O 1
ATOM 1489 N N . ALA A 1 187 ? -46.561 -7.381 34.867 1.00 71.75 187 ALA A N 1
ATOM 1490 C CA . ALA A 1 187 ? -47.513 -8.310 35.479 1.00 71.75 187 ALA A CA 1
ATOM 1491 C C . ALA A 1 187 ? -48.753 -7.551 36.001 1.00 71.75 187 ALA A C 1
ATOM 1493 O O . ALA A 1 187 ? -48.626 -6.653 36.830 1.00 71.75 187 ALA A O 1
ATOM 1494 N N . GLY A 1 188 ? -49.942 -7.897 35.491 1.00 74.12 188 GLY A N 1
ATOM 1495 C CA . GLY A 1 188 ? -51.205 -7.195 35.772 1.00 74.12 188 GLY A CA 1
ATOM 1496 C C . GLY A 1 188 ? -51.618 -6.143 34.730 1.00 74.12 188 GLY A C 1
ATOM 1497 O O . GLY A 1 188 ? -52.632 -5.475 34.922 1.00 74.12 188 GLY A O 1
ATOM 1498 N N . SER A 1 189 ? -50.865 -5.989 33.633 1.00 74.44 189 SER A N 1
ATOM 1499 C CA . SER A 1 189 ? -51.265 -5.142 32.499 1.00 74.44 189 SER A CA 1
ATOM 1500 C C . SER A 1 189 ? -52.292 -5.841 31.599 1.00 74.44 189 SER A C 1
ATOM 1502 O O . SER A 1 189 ? -52.174 -7.028 31.305 1.00 74.44 189 SER A O 1
ATOM 1504 N N . LEU A 1 190 ? -53.313 -5.093 31.168 1.00 78.94 190 LEU A N 1
ATOM 1505 C CA . LEU A 1 190 ? -54.311 -5.556 30.202 1.00 78.94 190 LEU A CA 1
ATOM 1506 C C . LEU A 1 190 ? -53.780 -5.356 28.779 1.00 78.94 190 LEU A C 1
ATOM 1508 O O . LEU A 1 190 ? -53.282 -4.279 28.453 1.00 78.94 190 LEU A O 1
ATOM 1512 N N . VAL A 1 191 ? -53.932 -6.359 27.916 1.00 80.88 191 VAL A N 1
ATOM 1513 C CA . VAL A 1 191 ? -53.473 -6.289 26.518 1.00 80.88 191 VAL A CA 1
ATOM 1514 C C . VAL A 1 191 ? -54.644 -5.933 25.608 1.00 80.88 191 VAL A C 1
ATOM 1516 O O . VAL A 1 191 ? -55.678 -6.597 25.641 1.00 80.88 191 VAL A O 1
ATOM 1519 N N . GLN A 1 192 ? -54.501 -4.900 24.776 1.00 85.25 192 GLN A N 1
ATOM 1520 C CA . GLN A 1 192 ? -55.516 -4.535 23.786 1.00 85.25 192 GLN A CA 1
ATOM 1521 C C . GLN A 1 192 ? -55.340 -5.344 22.499 1.00 85.25 192 GLN A C 1
ATOM 1523 O O . GLN A 1 192 ? -54.260 -5.384 21.912 1.00 85.25 192 GLN A O 1
ATOM 1528 N N . ILE A 1 193 ? -56.416 -5.967 22.023 1.00 86.19 193 ILE A N 1
ATOM 1529 C CA . ILE A 1 193 ? -56.397 -6.717 20.766 1.00 86.19 193 ILE A CA 1
ATOM 1530 C C . ILE A 1 193 ? -56.554 -5.733 19.597 1.00 86.19 193 ILE A C 1
ATOM 1532 O O . ILE A 1 193 ? -57.627 -5.170 19.386 1.00 86.19 193 ILE A O 1
ATOM 1536 N N . GLU A 1 194 ? -55.506 -5.535 18.796 1.00 86.69 194 GLU A N 1
ATOM 1537 C CA . GLU A 1 194 ? -55.542 -4.595 17.660 1.00 86.69 194 GLU A CA 1
ATOM 1538 C C . GLU A 1 194 ? -56.158 -5.177 16.375 1.00 86.69 194 GLU A C 1
ATOM 1540 O O . GLU A 1 194 ? -56.612 -4.433 15.498 1.00 86.69 194 GLU A O 1
ATOM 1545 N N . LYS A 1 195 ? -56.169 -6.508 16.221 1.00 82.69 195 LYS A N 1
ATOM 1546 C CA . LYS A 1 195 ? -56.607 -7.191 14.992 1.00 82.69 195 LYS A CA 1
ATOM 1547 C C . LYS A 1 195 ? -57.396 -8.462 15.309 1.00 82.69 195 LYS A C 1
ATOM 1549 O O . LYS A 1 195 ? -57.028 -9.213 16.203 1.00 82.69 195 LYS A O 1
ATOM 1554 N N . GLY A 1 196 ? -58.453 -8.717 14.535 1.00 86.00 196 GLY A N 1
ATOM 1555 C CA . GLY A 1 196 ? -59.290 -9.919 14.636 1.00 86.00 196 GLY A CA 1
ATOM 1556 C C . GLY A 1 196 ? -60.734 -9.649 15.091 1.00 86.00 196 GLY A C 1
ATOM 1557 O O . GLY A 1 196 ? -61.132 -8.491 15.213 1.00 86.00 196 GLY A O 1
ATOM 1558 N N . PRO A 1 197 ? -61.531 -10.706 15.339 1.00 89.25 197 PRO A N 1
ATOM 1559 C CA . PRO A 1 197 ? -62.958 -10.603 15.683 1.00 89.25 197 PRO A CA 1
ATOM 1560 C C . PRO A 1 197 ? -63.242 -9.857 16.994 1.00 89.25 197 PRO A C 1
ATOM 1562 O O . PRO A 1 197 ? -64.307 -9.274 17.154 1.00 89.25 197 PRO A O 1
ATOM 1565 N N . HIS A 1 198 ? -62.274 -9.845 17.914 1.00 82.38 198 HIS A N 1
ATOM 1566 C CA . HIS A 1 198 ? -62.349 -9.147 19.202 1.00 82.38 198 HIS A CA 1
ATOM 1567 C C . HIS A 1 198 ? -61.463 -7.895 19.233 1.00 82.38 198 HIS A C 1
ATOM 1569 O O . HIS A 1 198 ? -60.943 -7.509 20.278 1.00 82.38 198 HIS A O 1
ATOM 1575 N N . LYS A 1 199 ? -61.270 -7.265 18.069 1.00 86.56 199 LYS A N 1
ATOM 1576 C CA . LYS A 1 199 ? -60.537 -6.006 17.942 1.00 86.56 199 LYS A CA 1
ATOM 1577 C C . LYS A 1 199 ? -61.138 -4.937 18.867 1.00 86.56 199 LYS A C 1
ATOM 1579 O O . LYS A 1 199 ? -62.355 -4.809 18.965 1.00 86.56 199 LYS A O 1
ATOM 1584 N N . CYS A 1 200 ? -60.267 -4.169 19.515 1.00 77.12 200 CYS A N 1
ATOM 1585 C CA . CYS A 1 200 ? -60.567 -3.145 20.521 1.00 77.12 200 CYS A CA 1
ATOM 1586 C C . CYS A 1 200 ? -61.042 -3.657 21.893 1.00 77.12 200 CYS A C 1
ATOM 1588 O O . CYS A 1 200 ? -6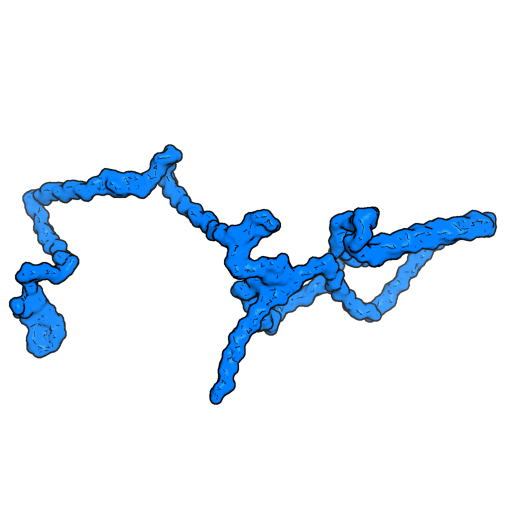1.312 -2.827 22.759 1.00 77.12 200 CYS A O 1
ATOM 1590 N N . LEU A 1 201 ? -61.108 -4.973 22.135 1.00 86.81 201 LEU A N 1
ATOM 1591 C CA . LEU A 1 201 ? -61.307 -5.506 23.486 1.00 86.81 201 LEU A CA 1
ATOM 1592 C C . LEU A 1 201 ? -59.970 -5.708 24.210 1.00 86.81 201 LEU A C 1
ATOM 1594 O O . LEU A 1 201 ? -58.938 -5.972 23.590 1.00 86.81 201 LEU A O 1
ATOM 1598 N N . TYR A 1 202 ? -60.015 -5.591 25.537 1.00 85.12 202 TYR A N 1
ATOM 1599 C CA . TYR A 1 202 ? -58.879 -5.844 26.417 1.00 85.12 202 TYR A CA 1
ATOM 1600 C C . TYR A 1 202 ? -58.923 -7.278 26.950 1.00 85.12 202 TYR A C 1
ATOM 1602 O O . TYR A 1 202 ? -59.936 -7.706 27.507 1.00 85.12 202 TYR A O 1
ATOM 1610 N N . GLY A 1 203 ? -57.817 -8.004 26.796 1.00 75.44 203 GLY A N 1
ATOM 1611 C CA . GLY A 1 203 ? -57.559 -9.261 27.488 1.00 75.44 203 GLY A CA 1
ATOM 1612 C C . GLY A 1 203 ? -57.069 -8.985 28.907 1.00 75.44 203 GLY A C 1
ATOM 1613 O O . GLY A 1 203 ? -56.157 -8.175 29.094 1.00 75.44 203 GLY A O 1
ATOM 1614 N N . LYS A 1 204 ? -57.714 -9.626 29.885 1.00 69.12 204 LYS A N 1
ATOM 1615 C CA . LYS A 1 204 ? -57.249 -9.714 31.276 1.00 69.12 204 LYS A CA 1
ATOM 1616 C C . LYS A 1 204 ? -56.278 -10.870 31.441 1.00 69.12 204 LYS A C 1
ATOM 1618 O O . LYS A 1 204 ? -56.498 -11.896 30.760 1.00 69.12 204 LYS A O 1
#

pLDDT: mean 73.52, std 15.0, range [28.83, 92.88]

Foldseek 3Di:
DDDDDDPDQAADADDQADDFDDDDDDDDDDDDDDDDDDDDPPVVVVVVVVVVVVVVVVVVCLVPDDPPDPVNPNPPVPGHDDDPPQPPDPDHDCNRPDDDDDPVNCVVPPPVRNVVNHCVNVVDDPQFCDDDPHRHDDDDDDDDDDDPPDDPPDDVVVVVVPPDPPPDPDDDVPDDDPPPPPPDDDVPDWDAACDDPRHRDTDD

Radius of gyration: 39.05 Å; chains: 1; bounding box: 114×53×79 Å

Secondary structure (DSSP, 8-state):
-PPPPPPPPP-----SS----PPP--S----PPPPPPP---HHHHHHHHHHHHHHHHHHHHHHH--TT-TT----GGGTTPPPTTSSSSSS---TTSPPPPPHHHHHHS-HHHHHHHHHHHTT--TTPPSSSS---------PPPPPTTPPTT--HHHHHHS---PPPPPPPTT--------SSPPTTPPEE--SSTTTTPEE-